Protein AF-A0AAW9A8W8-F1 (afdb_monomer)

Radius of gyration: 48.27 Å; Cα contacts (8 Å, |Δi|>4): 14; chains: 1; bounding box: 96×68×153 Å

Organism: NCBI:txid633404

Foldseek 3Di:
DPDPPPVVVVVVVVVVVVVVVVVVVVVPPPPPPVVVVVVVVVVVVVVVVVVVVVVVVVVVVVVVVVVVVVVVVVVVVVVLVVVVVVVLVVLVVVLVVVLVVLVVVLVVVLVVVVVPDPPCSVVSNVVSVVVSVVVNVVSVVCSVVVVPVPPPPPPPPPPPPPPPPPDPDPPDDDDPDDDDDDDPDDDDDDDDDPPDDDPDDPDDDPDDPPPDPDDPPPPDDDD

Nearest PDB structures (foldseek):
  5nnv-assembly4_D  TM=3.245E-01  e=7.594E+00  Bacillus subtilis subsp. subtilis str. 168

pLDDT: mean 75.24, std 16.35, range [48.78, 97.31]

Secondary structure (DSSP, 8-state):
---SSSSHHHHHHHHHHHHHHHHHHHTT----SSHHHHHHHHHHHHHHHHHHHHHHHHHHHHHHHHHHHHHHHHHHHHHHHHHHHHHHHHHHHHHHHHHHHHHHHHHHHHHHHHTT-TTSHHHHHHHHHHHHHHHHHHHHHHHHH--GGGS---------------------------------------------------PPP---TT-------TTS---

Solvent-accessible surface area (backbone atoms only — not comparable to full-atom values): 14228 Å² total; per-residue (Å²): 141,90,85,88,76,72,68,63,64,59,53,50,54,52,53,54,51,52,54,54,54,52,53,64,63,62,72,66,71,71,83,66,75,62,59,61,56,53,51,53,53,50,49,51,50,50,52,52,50,51,48,52,53,51,50,53,50,49,53,51,50,54,52,51,49,53,53,51,54,50,52,51,53,53,52,52,52,50,50,53,51,52,51,48,53,52,49,51,53,51,52,52,51,51,51,52,53,51,52,52,53,51,50,53,50,51,52,51,53,52,62,58,45,63,78,76,45,79,91,53,47,68,63,54,51,54,50,51,52,51,53,50,52,51,53,52,50,50,54,50,46,50,59,64,64,61,59,65,84,71,60,74,75,68,68,73,71,70,74,70,79,70,69,78,70,78,74,77,71,80,76,75,78,80,75,90,77,69,87,77,79,84,80,92,77,82,78,85,79,80,79,86,79,81,86,74,78,85,83,76,75,82,76,79,77,82,75,65,92,81,70,71,81,83,76,81,71,92,78,78,87,86,129

Sequence (223 aa):
MDQKRRSSLQKCKFLIGALLLIGIIGSGVSITFANQDIQSLLMNWFDTQRGHVLDEIKEAIDLEHEIQTGRLKEELHSEIQMANERLQAFTMEEKERRTSELRRYADELINGFVNDNLENENSVRDELDSIFQSAVNEMNRVVNEGNIGQTPIEEPESPEEEEPGEEPEPETEPDPEQDPDPDPDSDPNPDPNPETGSDSDPNPVPVDPNTTPEFDERKRDAK

Mean predicted aligned error: 19.02 Å

Structure (mmCIF, N/CA/C/O backbone):
data_AF-A0AAW9A8W8-F1
#
_entry.id   AF-A0AAW9A8W8-F1
#
loop_
_atom_site.group_PDB
_atom_site.id
_atom_site.type_symbol
_atom_site.label_atom_id
_atom_site.label_alt_id
_atom_site.label_comp_id
_atom_site.label_asym_id
_atom_site.label_entity_id
_atom_site.label_seq_id
_atom_site.pdbx_PDB_ins_code
_atom_site.Cartn_x
_atom_site.Cartn_y
_atom_site.Cartn_z
_atom_site.occupancy
_atom_site.B_iso_or_equiv
_atom_site.auth_seq_id
_atom_site.auth_comp_id
_atom_site.auth_asym_id
_atom_site.auth_atom_id
_atom_site.pdbx_PDB_model_num
ATOM 1 N N . MET A 1 1 ? 63.418 -19.712 -103.688 1.00 53.03 1 MET A N 1
ATOM 2 C CA . MET A 1 1 ? 62.322 -19.144 -102.877 1.00 53.03 1 MET A CA 1
ATOM 3 C C . MET A 1 1 ? 62.673 -19.340 -101.405 1.00 53.03 1 MET A C 1
ATOM 5 O O . MET A 1 1 ? 62.280 -20.360 -100.888 1.00 53.03 1 MET A O 1
ATOM 9 N N . ASP A 1 2 ? 63.425 -18.451 -100.736 1.00 58.38 2 ASP A N 1
ATOM 10 C CA . ASP A 1 2 ? 63.711 -18.618 -99.287 1.00 58.38 2 ASP A CA 1
ATOM 11 C C . ASP A 1 2 ? 64.21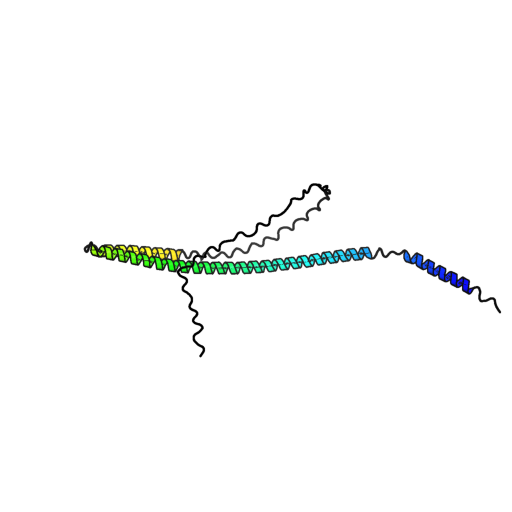5 -17.325 -98.612 1.00 58.38 2 ASP A C 1
ATOM 13 O O . ASP A 1 2 ? 65.292 -17.258 -98.030 1.00 58.38 2 ASP A O 1
ATOM 17 N N . GLN A 1 3 ? 63.437 -16.241 -98.692 1.00 56.66 3 GLN A N 1
ATOM 18 C CA . GLN A 1 3 ? 63.799 -14.977 -98.022 1.00 56.66 3 GLN A CA 1
ATOM 19 C C . GLN A 1 3 ? 62.640 -14.326 -97.251 1.00 56.66 3 GLN A C 1
ATOM 21 O O . GLN A 1 3 ? 62.719 -13.168 -96.856 1.00 56.66 3 GLN A O 1
ATOM 26 N N . LYS A 1 4 ? 61.553 -15.071 -96.993 1.00 53.16 4 LYS A N 1
ATOM 27 C CA . LYS A 1 4 ? 60.309 -14.534 -96.400 1.00 53.16 4 LYS A CA 1
ATOM 28 C C . LYS A 1 4 ? 59.971 -15.089 -95.006 1.00 53.16 4 LYS A C 1
ATOM 30 O O . LYS A 1 4 ? 58.822 -15.023 -94.590 1.00 53.16 4 LYS A O 1
ATOM 35 N N . ARG A 1 5 ? 60.948 -15.644 -94.270 1.00 55.94 5 ARG A N 1
ATOM 36 C CA . ARG A 1 5 ? 60.727 -16.227 -92.922 1.00 55.94 5 ARG A CA 1
ATOM 37 C C . ARG A 1 5 ? 61.512 -15.583 -91.770 1.00 55.94 5 ARG A C 1
ATOM 39 O O . ARG A 1 5 ? 61.358 -16.017 -90.636 1.00 55.94 5 ARG A O 1
ATOM 46 N N . ARG A 1 6 ? 62.327 -14.544 -92.010 1.00 54.47 6 ARG A N 1
ATOM 47 C CA . ARG A 1 6 ? 63.118 -13.895 -90.937 1.00 54.47 6 ARG A CA 1
ATOM 48 C C . ARG A 1 6 ? 62.492 -12.627 -90.337 1.00 54.47 6 ARG A C 1
ATOM 50 O O . ARG A 1 6 ? 62.848 -12.268 -89.222 1.00 54.47 6 ARG A O 1
ATOM 57 N N . SER A 1 7 ? 61.530 -11.981 -91.002 1.00 56.16 7 SER A N 1
ATOM 58 C CA . SER A 1 7 ? 60.949 -10.712 -90.522 1.00 56.16 7 SER A CA 1
ATOM 59 C C . SER A 1 7 ? 59.718 -10.860 -89.617 1.00 56.16 7 SER A C 1
ATOM 61 O O . SER A 1 7 ? 59.356 -9.903 -88.936 1.00 56.16 7 SER A O 1
ATOM 63 N N . SER A 1 8 ? 59.080 -12.036 -89.544 1.00 57.75 8 SER A N 1
ATOM 64 C CA . SER A 1 8 ? 57.952 -12.272 -88.621 1.00 57.75 8 SER A CA 1
ATOM 65 C C . SER A 1 8 ? 58.406 -12.465 -87.169 1.00 57.75 8 SER A C 1
ATOM 67 O O . SER A 1 8 ? 57.697 -12.067 -86.247 1.00 57.75 8 SER A O 1
ATOM 69 N N . LEU A 1 9 ? 59.618 -12.992 -86.959 1.00 58.78 9 LEU A N 1
ATOM 70 C CA . LEU A 1 9 ? 60.203 -13.184 -85.627 1.00 58.78 9 LEU A CA 1
ATOM 71 C C . LEU A 1 9 ? 60.559 -11.856 -84.941 1.00 58.78 9 LEU A C 1
ATOM 73 O O . LEU A 1 9 ? 60.451 -11.753 -83.724 1.00 58.78 9 LEU A O 1
ATOM 77 N N . GLN A 1 10 ? 60.940 -10.822 -85.701 1.00 65.62 10 GLN A N 1
ATOM 78 C CA . GLN A 1 10 ? 61.207 -9.490 -85.140 1.00 65.62 10 GLN A CA 1
ATOM 79 C C . GLN A 1 10 ? 59.913 -8.748 -84.770 1.00 65.62 10 GLN A C 1
ATOM 81 O O . GLN A 1 10 ? 59.868 -8.079 -83.742 1.00 65.62 10 GLN A O 1
ATOM 86 N N . LYS A 1 11 ? 58.834 -8.931 -85.544 1.00 67.81 11 LYS A N 1
ATOM 87 C CA . LYS A 1 11 ? 57.517 -8.338 -85.249 1.00 67.81 11 LYS A CA 1
ATOM 88 C C . LYS A 1 11 ? 56.860 -8.950 -84.006 1.00 67.81 11 LYS A C 1
ATOM 90 O O . LYS A 1 11 ? 56.259 -8.226 -83.222 1.00 67.81 11 LYS A O 1
ATOM 95 N N . CYS A 1 12 ? 57.035 -10.256 -83.785 1.00 74.38 12 CYS A N 1
ATOM 96 C CA . CYS A 1 12 ? 56.535 -10.932 -82.582 1.00 74.38 12 CYS A CA 1
ATOM 97 C C . CYS A 1 12 ? 57.227 -10.424 -81.301 1.00 74.38 12 CYS A C 1
ATOM 99 O O . CYS A 1 12 ? 56.565 -10.157 -80.301 1.00 74.38 12 CYS A O 1
ATOM 101 N N . LYS A 1 13 ? 58.546 -10.179 -81.354 1.00 76.00 13 LYS A N 1
ATOM 102 C CA . LYS A 1 13 ? 59.298 -9.587 -80.231 1.00 76.00 13 LYS A CA 1
ATOM 103 C C . LYS A 1 13 ? 58.814 -8.176 -79.874 1.00 76.00 13 LYS A C 1
ATOM 105 O O . LYS A 1 13 ? 58.777 -7.836 -78.697 1.00 76.00 13 LYS A O 1
ATOM 110 N N . PHE A 1 14 ? 58.400 -7.385 -80.866 1.00 80.12 14 PHE A N 1
ATOM 111 C CA . PHE A 1 14 ? 57.858 -6.042 -80.638 1.00 80.12 14 PHE A CA 1
ATOM 112 C C . PHE A 1 14 ? 56.466 -6.076 -79.982 1.00 80.12 14 PHE A C 1
ATOM 114 O O . PHE A 1 14 ? 56.197 -5.283 -79.086 1.00 80.12 14 PHE A O 1
ATOM 121 N N . LEU A 1 15 ? 55.609 -7.032 -80.366 1.00 80.50 15 LEU A N 1
ATOM 122 C CA . LEU A 1 15 ? 54.286 -7.222 -79.753 1.00 80.50 15 LEU A CA 1
ATOM 123 C C . LEU A 1 15 ? 54.377 -7.675 -78.292 1.00 80.50 15 LEU A C 1
ATOM 125 O O . LEU A 1 15 ? 53.659 -7.147 -77.450 1.00 80.50 15 LEU A O 1
ATOM 129 N N . ILE A 1 16 ? 55.287 -8.600 -77.978 1.00 80.81 16 ILE A N 1
ATOM 130 C CA . ILE A 1 16 ? 55.500 -9.062 -76.598 1.00 80.81 16 ILE A CA 1
ATOM 131 C C . ILE A 1 16 ? 56.058 -7.926 -75.728 1.00 80.81 16 ILE A C 1
ATOM 133 O O . ILE A 1 16 ? 55.608 -7.747 -74.601 1.00 80.81 16 ILE A O 1
ATOM 137 N N . GLY A 1 17 ? 56.979 -7.117 -76.266 1.00 79.38 17 GLY A N 1
ATOM 138 C CA . GLY A 1 17 ? 57.499 -5.934 -75.576 1.00 79.38 17 GLY A CA 1
ATOM 139 C C . GLY A 1 17 ? 56.421 -4.884 -75.296 1.00 79.38 17 GLY A C 1
ATOM 140 O O . GLY A 1 17 ? 56.343 -4.385 -74.179 1.00 79.38 17 GLY A O 1
ATOM 141 N N . ALA A 1 18 ? 55.550 -4.595 -76.269 1.00 81.12 18 ALA A N 1
ATOM 142 C CA . ALA A 1 18 ? 54.437 -3.660 -76.094 1.00 81.12 18 ALA A CA 1
ATOM 143 C C . ALA A 1 18 ? 53.405 -4.157 -75.064 1.00 81.12 18 ALA A C 1
ATOM 145 O O . ALA A 1 18 ? 52.900 -3.364 -74.274 1.00 81.12 18 ALA A O 1
ATOM 146 N N . LEU A 1 19 ? 53.135 -5.466 -75.026 1.00 77.12 19 LEU A N 1
ATOM 147 C CA . LEU A 1 19 ? 52.211 -6.068 -74.061 1.00 77.12 19 LEU A CA 1
ATOM 148 C C . LEU A 1 19 ? 52.754 -5.998 -72.621 1.00 77.12 19 LEU A C 1
ATOM 150 O O . LEU A 1 19 ? 52.008 -5.706 -71.691 1.00 77.12 19 LEU A O 1
ATOM 154 N N . LEU A 1 20 ? 54.066 -6.191 -72.448 1.00 79.62 20 LEU A N 1
ATOM 155 C CA . LEU A 1 20 ? 54.750 -6.019 -71.160 1.00 79.62 20 LEU A CA 1
ATOM 156 C C . LEU A 1 20 ? 54.754 -4.552 -70.699 1.00 79.62 20 LEU A C 1
ATOM 158 O O . LEU A 1 20 ? 54.595 -4.278 -69.514 1.00 79.62 20 LEU A O 1
ATOM 162 N N . LEU A 1 21 ? 54.874 -3.608 -71.635 1.00 74.62 21 LEU A N 1
ATOM 163 C CA . LEU A 1 21 ? 54.871 -2.171 -71.344 1.00 74.62 21 LEU A CA 1
ATOM 164 C C . LEU A 1 21 ? 53.482 -1.666 -70.908 1.00 74.62 21 LEU A C 1
ATOM 166 O O . LEU A 1 21 ? 53.389 -0.843 -70.001 1.00 74.62 21 LEU A O 1
ATOM 170 N N . ILE A 1 22 ? 52.404 -2.212 -71.484 1.00 70.38 22 ILE A N 1
ATOM 171 C CA . ILE A 1 22 ? 51.021 -1.928 -71.057 1.00 70.38 22 ILE A CA 1
ATOM 172 C C . ILE A 1 22 ? 50.749 -2.495 -69.653 1.00 70.38 22 ILE A C 1
ATOM 174 O O . ILE A 1 22 ? 50.082 -1.841 -68.854 1.00 70.38 22 ILE A O 1
ATOM 178 N N . GLY A 1 23 ? 51.315 -3.659 -69.314 1.00 67.06 23 GLY A N 1
ATOM 179 C CA . GLY A 1 23 ? 51.188 -4.247 -67.975 1.00 67.06 23 GLY A CA 1
ATOM 180 C C . GLY A 1 23 ? 51.819 -3.398 -66.865 1.00 67.06 23 GLY A C 1
ATOM 181 O O . GLY A 1 23 ? 51.234 -3.271 -65.795 1.00 67.06 23 GLY A O 1
ATOM 182 N N . ILE A 1 24 ? 52.966 -2.763 -67.132 1.00 68.44 24 ILE A N 1
ATOM 183 C CA . ILE A 1 24 ? 53.689 -1.943 -66.139 1.00 68.44 24 ILE A CA 1
ATOM 184 C C . ILE A 1 24 ? 53.009 -0.579 -65.917 1.00 68.44 24 ILE A C 1
ATOM 186 O O . ILE A 1 24 ? 53.035 -0.048 -64.809 1.00 68.44 24 ILE A O 1
ATOM 190 N N . ILE A 1 25 ? 52.356 -0.016 -66.941 1.00 63.66 25 ILE A N 1
ATOM 191 C CA . ILE A 1 25 ? 51.589 1.236 -66.804 1.00 63.66 25 ILE A CA 1
ATOM 192 C C . ILE A 1 25 ? 50.208 0.965 -66.173 1.00 63.66 25 ILE A C 1
ATOM 194 O O . ILE A 1 25 ? 49.698 1.796 -65.425 1.00 63.66 25 ILE A O 1
ATOM 198 N N . GLY A 1 26 ? 49.628 -0.219 -66.399 1.00 56.78 26 GLY A N 1
ATOM 199 C CA . GLY A 1 26 ? 48.354 -0.634 -65.802 1.00 56.78 26 GLY A CA 1
ATOM 200 C C . GLY A 1 26 ? 48.412 -0.966 -64.305 1.00 56.78 26 GLY A C 1
ATOM 201 O O . GLY A 1 26 ? 47.384 -0.906 -63.640 1.00 56.78 26 GLY A O 1
ATOM 202 N N . SER A 1 27 ? 49.590 -1.267 -63.745 1.00 55.00 27 SER A N 1
ATOM 203 C CA . SER A 1 27 ? 49.760 -1.559 -62.310 1.00 55.00 27 SER A CA 1
ATOM 204 C C . SER A 1 27 ? 49.854 -0.318 -61.409 1.00 55.00 27 SER A C 1
ATOM 206 O O . SER A 1 27 ? 49.977 -0.460 -60.197 1.00 55.00 27 SER A O 1
ATOM 208 N N . GLY A 1 28 ? 49.831 0.891 -61.982 1.00 57.38 28 GLY A N 1
ATOM 209 C CA . GLY A 1 28 ? 50.001 2.148 -61.242 1.00 57.38 28 GLY A CA 1
ATOM 210 C C . GLY A 1 28 ? 48.708 2.874 -60.866 1.00 57.38 28 GLY A C 1
ATOM 211 O O . GLY A 1 28 ? 48.768 3.845 -60.117 1.00 57.38 28 GLY A O 1
ATOM 212 N N . VAL A 1 29 ? 47.542 2.437 -61.355 1.00 55.22 29 VAL A N 1
ATOM 213 C CA . VAL A 1 29 ? 46.262 3.020 -60.927 1.00 55.22 29 VAL A CA 1
ATOM 214 C C . VAL A 1 29 ? 45.783 2.252 -59.702 1.00 55.22 29 VAL A C 1
ATOM 216 O O . VAL A 1 29 ? 44.924 1.377 -59.783 1.00 55.22 29 VAL A O 1
ATOM 219 N N . SER A 1 30 ? 46.394 2.549 -58.557 1.00 54.38 30 SER A N 1
ATOM 220 C CA . SER A 1 30 ? 45.846 2.156 -57.265 1.00 54.38 30 SER A CA 1
ATOM 221 C C . SER A 1 30 ? 44.393 2.627 -57.203 1.00 54.38 30 SER A C 1
ATOM 223 O O . SER A 1 30 ? 44.108 3.815 -57.349 1.00 54.38 30 SER A O 1
ATOM 225 N N . ILE A 1 31 ? 43.464 1.694 -57.004 1.00 54.84 31 ILE A N 1
ATOM 226 C CA . ILE A 1 31 ? 42.073 1.981 -56.649 1.00 54.84 31 ILE A CA 1
ATOM 227 C C . ILE A 1 31 ? 42.103 2.550 -55.221 1.00 54.84 31 ILE A C 1
ATOM 229 O O . ILE A 1 31 ? 41.831 1.858 -54.250 1.00 54.84 31 ILE A O 1
ATOM 233 N N . THR A 1 32 ? 42.538 3.799 -55.069 1.00 58.09 32 THR A N 1
ATOM 234 C CA . THR A 1 32 ? 42.579 4.512 -53.781 1.00 58.09 32 THR A CA 1
ATOM 235 C C . THR A 1 32 ? 41.440 5.512 -53.640 1.00 58.09 32 THR A C 1
ATOM 237 O O . THR A 1 32 ? 41.244 6.045 -52.557 1.00 58.09 32 THR A O 1
ATOM 240 N N . PHE A 1 33 ? 40.633 5.710 -54.686 1.00 52.91 33 PHE A N 1
ATOM 241 C CA . PHE A 1 33 ? 39.498 6.639 -54.666 1.00 52.91 33 PHE A CA 1
ATOM 242 C C . PHE A 1 33 ? 38.125 5.985 -54.444 1.00 52.91 33 PHE A C 1
ATOM 244 O O . PHE A 1 33 ? 37.172 6.698 -54.168 1.00 52.91 33 PHE A O 1
ATOM 251 N N . ALA A 1 34 ? 38.005 4.651 -54.488 1.00 58.72 34 ALA A N 1
ATOM 252 C CA . ALA A 1 34 ? 36.761 3.969 -54.097 1.00 58.72 34 ALA A CA 1
ATOM 253 C C . ALA A 1 34 ? 36.709 3.642 -52.591 1.00 58.72 34 ALA A C 1
ATOM 255 O O . ALA A 1 34 ? 35.631 3.500 -52.027 1.00 58.72 34 ALA A O 1
ATOM 256 N N . ASN A 1 35 ? 37.868 3.540 -51.928 1.00 58.03 35 ASN A N 1
ATOM 257 C CA . ASN A 1 35 ? 37.933 3.118 -50.526 1.00 58.03 35 ASN A CA 1
ATOM 258 C C . ASN A 1 35 ? 37.542 4.236 -49.539 1.00 58.03 35 ASN A C 1
ATOM 260 O O . ASN A 1 35 ? 37.045 3.940 -48.460 1.00 58.03 35 ASN A O 1
ATOM 264 N N . GLN A 1 36 ? 37.724 5.512 -49.910 1.00 63.16 36 GLN A N 1
ATOM 265 C CA . GLN A 1 36 ? 37.320 6.648 -49.066 1.00 63.16 36 GLN A CA 1
ATOM 266 C C . GLN A 1 36 ? 35.797 6.853 -49.029 1.00 63.16 36 GLN A C 1
ATOM 268 O O . GLN A 1 36 ? 35.253 7.139 -47.967 1.00 63.16 36 GLN A O 1
ATOM 273 N N . ASP A 1 37 ? 35.106 6.665 -50.155 1.00 78.56 37 ASP A N 1
ATOM 274 C CA . ASP A 1 37 ? 33.658 6.905 -50.243 1.00 78.56 37 ASP A CA 1
ATOM 275 C C . ASP A 1 37 ? 32.849 5.772 -49.580 1.00 78.56 37 ASP A C 1
ATOM 277 O O . ASP A 1 37 ? 31.918 6.013 -48.816 1.00 78.56 37 ASP A O 1
ATOM 281 N N . ILE A 1 38 ? 33.278 4.514 -49.762 1.00 82.19 38 ILE A N 1
ATOM 282 C CA . ILE A 1 38 ? 32.629 3.348 -49.137 1.00 82.19 38 ILE A CA 1
ATOM 283 C C . ILE A 1 38 ? 32.731 3.404 -47.609 1.00 82.19 38 ILE A C 1
ATOM 285 O O . ILE A 1 38 ? 31.765 3.082 -46.921 1.00 82.19 38 ILE A O 1
ATOM 289 N N . GLN A 1 39 ? 33.878 3.821 -47.066 1.00 85.25 39 GLN A N 1
ATOM 290 C CA . GLN A 1 39 ? 34.064 3.905 -45.618 1.00 85.25 39 GLN A CA 1
ATOM 291 C C . GLN A 1 39 ? 33.157 4.971 -44.987 1.00 85.25 39 GLN A C 1
ATOM 293 O O . GLN A 1 39 ? 32.569 4.715 -43.939 1.00 85.25 39 GLN A O 1
ATOM 298 N N . SER A 1 40 ? 33.002 6.135 -45.627 1.00 87.00 40 SER A N 1
ATOM 299 C CA . SER A 1 40 ? 32.109 7.193 -45.136 1.00 87.00 40 SER A CA 1
ATOM 300 C C . SER A 1 40 ? 30.637 6.781 -45.213 1.00 87.00 40 SER A C 1
ATOM 302 O O . SER A 1 40 ? 29.905 6.975 -44.244 1.00 87.00 40 SER A O 1
ATOM 304 N N . LEU A 1 41 ? 30.215 6.146 -46.311 1.00 88.88 41 LEU A N 1
ATOM 305 C CA . LEU A 1 41 ? 28.856 5.616 -46.449 1.00 88.88 41 LEU A CA 1
ATOM 306 C C . LEU A 1 41 ? 28.554 4.526 -45.416 1.00 88.88 41 LEU A C 1
ATOM 308 O O . LEU A 1 41 ? 27.467 4.519 -44.842 1.00 88.88 41 LEU A O 1
ATOM 312 N N . LEU A 1 42 ? 29.507 3.623 -45.162 1.00 91.19 42 LEU A N 1
ATOM 313 C CA . LEU A 1 42 ? 29.342 2.550 -44.184 1.00 91.19 42 LEU A CA 1
ATOM 314 C C . LEU A 1 42 ? 29.278 3.092 -42.754 1.00 91.19 42 LEU A C 1
ATOM 316 O O . LEU A 1 42 ? 28.443 2.625 -41.988 1.00 91.19 42 LEU A O 1
ATOM 320 N N .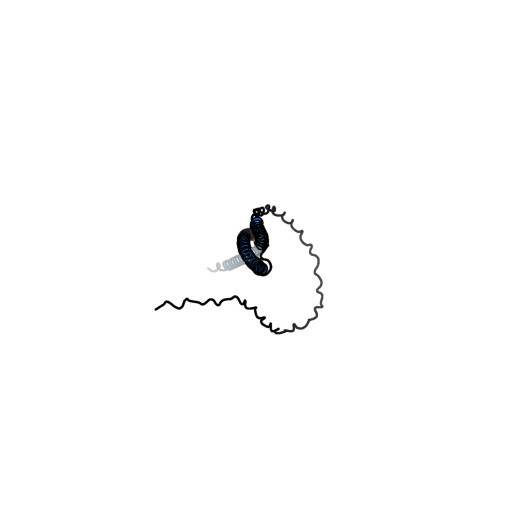 MET A 1 43 ? 30.099 4.091 -42.412 1.00 92.62 43 MET A N 1
ATOM 321 C CA . MET A 1 43 ? 30.009 4.745 -41.104 1.00 92.62 43 MET A CA 1
ATOM 322 C C . MET A 1 43 ? 28.692 5.492 -40.935 1.00 92.62 43 MET A C 1
ATOM 324 O O . MET A 1 43 ? 28.019 5.280 -39.937 1.00 92.62 43 MET A O 1
ATOM 328 N N . ASN A 1 44 ? 28.250 6.254 -41.938 1.00 93.00 44 ASN A N 1
ATOM 329 C CA . ASN A 1 44 ? 26.960 6.939 -41.868 1.00 93.00 44 ASN A CA 1
ATOM 330 C C . ASN A 1 44 ? 25.782 5.955 -41.739 1.00 93.00 44 ASN A C 1
ATOM 332 O O . ASN A 1 44 ? 24.869 6.167 -40.946 1.00 93.00 44 ASN A O 1
ATOM 336 N N . TRP A 1 45 ? 25.803 4.850 -42.491 1.00 92.31 45 TRP A N 1
ATOM 337 C CA . TRP A 1 45 ? 24.791 3.800 -42.371 1.00 92.31 45 TRP A CA 1
ATOM 338 C C . TRP A 1 45 ? 24.835 3.115 -40.999 1.00 92.31 45 TRP A C 1
ATOM 340 O O . TRP A 1 45 ? 23.782 2.892 -40.407 1.00 92.31 45 TRP A O 1
ATOM 350 N N . PHE A 1 46 ? 26.027 2.817 -40.471 1.00 96.19 46 PHE A N 1
ATOM 351 C CA . PHE A 1 46 ? 26.191 2.224 -39.143 1.00 96.19 46 PHE A CA 1
ATOM 352 C C . PHE A 1 46 ? 25.715 3.165 -38.035 1.00 96.19 46 PHE A C 1
ATOM 354 O O . PHE A 1 46 ? 25.002 2.725 -37.140 1.00 96.19 46 PHE A O 1
ATOM 361 N N . ASP A 1 47 ? 26.046 4.452 -38.117 1.00 95.38 47 ASP A N 1
ATOM 362 C CA . ASP A 1 47 ? 25.584 5.463 -37.169 1.00 95.38 47 ASP A CA 1
ATOM 363 C C . ASP A 1 47 ? 24.066 5.637 -37.229 1.00 95.38 47 ASP A C 1
ATOM 365 O O . ASP A 1 47 ? 23.415 5.651 -36.186 1.00 95.38 47 ASP A O 1
ATOM 369 N N . THR A 1 48 ? 23.487 5.658 -38.433 1.00 94.88 48 THR A N 1
ATOM 370 C CA . THR A 1 48 ? 22.027 5.691 -38.623 1.00 94.88 48 THR A CA 1
ATOM 371 C C . THR A 1 48 ? 21.367 4.448 -38.022 1.00 94.88 48 THR A C 1
ATOM 373 O O . THR A 1 48 ? 20.385 4.554 -37.294 1.00 94.88 48 THR A O 1
ATOM 376 N N . GLN A 1 49 ? 21.921 3.258 -38.273 1.00 94.81 49 GLN A N 1
ATOM 377 C CA . GLN A 1 49 ? 21.379 2.007 -37.742 1.00 94.81 49 GLN A CA 1
ATOM 378 C C . GLN A 1 49 ? 21.519 1.921 -36.220 1.00 94.81 49 GLN A C 1
ATOM 380 O O . GLN A 1 49 ? 20.612 1.439 -35.546 1.00 94.81 49 GLN A O 1
ATOM 385 N N . ARG A 1 50 ? 22.640 2.399 -35.673 1.00 94.69 50 ARG A N 1
ATOM 386 C CA . ARG A 1 50 ? 22.862 2.507 -34.231 1.00 94.69 50 ARG A CA 1
ATOM 387 C C . ARG A 1 50 ? 21.842 3.447 -33.596 1.00 94.69 50 ARG A C 1
ATOM 389 O O . ARG A 1 50 ? 21.305 3.092 -32.556 1.00 94.69 50 ARG A O 1
ATOM 396 N N . GLY A 1 51 ? 21.555 4.583 -34.235 1.00 96.00 51 GLY A N 1
ATOM 397 C CA . GLY A 1 51 ? 20.485 5.495 -33.826 1.00 96.00 51 GLY A CA 1
ATOM 398 C C . GLY A 1 51 ? 19.130 4.791 -33.781 1.00 96.00 51 GLY A C 1
ATOM 399 O O . GLY A 1 51 ? 18.514 4.738 -32.727 1.00 96.00 51 GLY A O 1
ATOM 400 N N . HIS A 1 52 ? 18.730 4.129 -34.872 1.00 95.44 52 HIS A N 1
ATOM 401 C CA . HIS A 1 52 ? 17.456 3.403 -34.927 1.00 95.44 52 HIS A CA 1
ATOM 402 C C . HIS A 1 52 ? 17.319 2.308 -33.864 1.00 95.44 52 HIS A C 1
ATOM 404 O O . HIS A 1 52 ? 16.272 2.205 -33.236 1.00 95.44 52 HIS A O 1
ATOM 410 N N . VAL A 1 53 ? 18.361 1.499 -33.646 1.00 96.88 53 VAL A N 1
ATOM 411 C CA . VAL A 1 53 ? 18.337 0.455 -32.608 1.00 96.88 53 VAL A CA 1
ATOM 412 C C . VAL A 1 53 ? 18.281 1.076 -31.213 1.00 96.88 53 VAL A C 1
ATOM 414 O O . VAL A 1 53 ? 17.607 0.544 -30.338 1.00 96.88 53 VAL A O 1
ATOM 417 N N . LEU A 1 54 ? 18.976 2.195 -30.991 1.00 95.81 54 LEU A N 1
ATOM 418 C CA . LEU A 1 54 ? 18.926 2.900 -29.715 1.00 95.81 54 LEU A CA 1
ATOM 419 C C . LEU A 1 54 ? 17.524 3.457 -29.442 1.00 95.81 54 LEU A C 1
ATOM 421 O O . LEU A 1 54 ? 17.040 3.322 -28.322 1.00 95.81 54 LEU A O 1
ATOM 425 N N . ASP A 1 55 ? 16.875 4.035 -30.450 1.00 96.50 55 ASP A N 1
ATOM 426 C CA . ASP A 1 55 ? 15.518 4.569 -30.333 1.00 96.50 55 ASP A CA 1
ATOM 427 C C . ASP A 1 55 ? 14.492 3.450 -30.100 1.00 96.50 55 ASP A C 1
ATOM 429 O O . ASP A 1 55 ? 13.664 3.565 -29.202 1.00 96.50 55 ASP A O 1
ATOM 433 N N . GLU A 1 56 ? 14.602 2.326 -30.816 1.00 96.25 56 GLU A N 1
ATOM 434 C CA . GLU A 1 56 ? 13.749 1.144 -30.609 1.00 96.25 56 GLU A CA 1
ATOM 435 C C . GLU A 1 56 ? 13.916 0.558 -29.195 1.00 96.25 56 GLU A C 1
ATOM 437 O O . GLU A 1 56 ? 12.939 0.178 -28.552 1.00 96.25 56 GLU A O 1
ATOM 442 N N . ILE A 1 57 ? 15.150 0.510 -28.678 1.00 95.12 57 ILE A N 1
ATOM 443 C CA . ILE A 1 57 ? 15.416 0.058 -27.306 1.00 95.12 57 ILE A CA 1
ATOM 444 C C . ILE A 1 57 ? 14.806 1.022 -26.285 1.00 95.12 57 ILE A C 1
ATOM 446 O O . ILE A 1 57 ? 14.218 0.554 -25.314 1.00 95.12 57 ILE A O 1
ATOM 450 N N . LYS A 1 58 ? 14.937 2.339 -26.484 1.00 96.88 58 LYS A N 1
ATOM 451 C CA . LYS A 1 58 ? 14.333 3.343 -25.595 1.00 96.88 58 LYS A CA 1
ATOM 452 C C . LYS A 1 58 ? 12.813 3.202 -25.564 1.00 96.88 58 LYS A C 1
ATOM 454 O O . LYS A 1 58 ? 12.256 3.049 -24.485 1.00 96.88 58 LYS A O 1
ATOM 459 N N . GLU A 1 59 ? 12.171 3.124 -26.729 1.00 97.31 59 GLU A N 1
ATOM 460 C CA . GLU A 1 59 ? 10.720 2.926 -26.835 1.00 97.31 59 GLU A CA 1
ATOM 461 C C . GLU A 1 59 ? 10.268 1.633 -26.134 1.00 97.31 59 GLU A C 1
ATOM 463 O O . GLU A 1 59 ? 9.280 1.626 -25.400 1.00 97.31 59 GLU A O 1
ATOM 468 N N . ALA A 1 60 ? 11.014 0.535 -26.298 1.00 96.44 60 ALA A N 1
ATOM 469 C CA . ALA A 1 60 ? 10.715 -0.724 -25.620 1.00 96.44 60 ALA A CA 1
ATOM 470 C C . ALA A 1 60 ? 10.891 -0.642 -24.092 1.00 96.44 60 ALA A C 1
ATOM 472 O O . ALA A 1 60 ? 10.114 -1.258 -23.359 1.00 96.44 60 ALA A O 1
ATOM 473 N N . ILE A 1 61 ? 11.899 0.094 -23.610 1.00 96.19 61 ILE A N 1
ATOM 474 C CA . ILE A 1 61 ? 12.124 0.332 -22.178 1.00 96.19 61 ILE A CA 1
ATOM 475 C C . ILE A 1 61 ? 10.976 1.154 -21.593 1.00 96.19 61 ILE A C 1
ATOM 477 O O . ILE A 1 61 ? 10.440 0.764 -20.558 1.00 96.19 61 ILE A O 1
ATOM 481 N N . ASP A 1 62 ? 10.577 2.236 -22.259 1.00 94.75 62 ASP A N 1
ATOM 482 C CA . ASP A 1 62 ? 9.500 3.113 -21.795 1.00 94.75 62 ASP A CA 1
ATOM 483 C C . ASP A 1 62 ? 8.163 2.360 -21.729 1.00 94.75 62 ASP A C 1
ATOM 485 O O . ASP A 1 62 ? 7.447 2.435 -20.729 1.00 94.75 62 ASP A O 1
ATOM 489 N N . LEU A 1 63 ? 7.868 1.543 -22.746 1.00 96.88 63 LEU A N 1
ATOM 490 C CA . LEU A 1 63 ? 6.668 0.707 -22.784 1.00 96.88 63 LEU A CA 1
ATOM 491 C C . LEU A 1 63 ? 6.662 -0.352 -21.672 1.00 96.88 63 LEU A C 1
ATOM 493 O O . LEU A 1 63 ? 5.645 -0.553 -21.007 1.00 96.88 63 LEU A O 1
ATOM 497 N N . GLU A 1 64 ? 7.779 -1.049 -21.452 1.00 95.88 64 GLU A N 1
ATOM 498 C CA . GLU A 1 64 ? 7.869 -2.035 -20.369 1.00 95.88 64 GLU A CA 1
ATOM 499 C C . GLU A 1 64 ? 7.774 -1.356 -18.995 1.00 95.88 64 GLU A C 1
ATOM 501 O O . GLU A 1 64 ? 7.124 -1.889 -18.094 1.00 95.88 64 GLU A O 1
ATOM 506 N N . HIS A 1 65 ? 8.365 -0.169 -18.842 1.00 95.38 65 HIS A N 1
ATOM 507 C CA . HIS A 1 65 ? 8.258 0.628 -17.626 1.00 95.38 65 HIS A CA 1
ATOM 508 C C . HIS A 1 65 ? 6.798 0.992 -17.331 1.00 95.38 65 HIS A C 1
ATOM 510 O O . HIS A 1 65 ? 6.315 0.704 -16.236 1.00 95.38 65 HIS A O 1
ATOM 516 N N . GLU A 1 66 ? 6.058 1.519 -18.311 1.00 93.88 66 GLU A N 1
ATOM 517 C CA . GLU A 1 66 ? 4.630 1.831 -18.164 1.00 93.88 66 GLU A CA 1
ATOM 518 C C . GLU A 1 66 ? 3.814 0.593 -17.753 1.00 93.88 66 GLU A C 1
ATOM 520 O O . GLU A 1 66 ? 3.007 0.650 -16.818 1.00 93.88 66 GLU A O 1
ATOM 525 N N . ILE A 1 67 ? 4.073 -0.561 -18.381 1.00 96.25 67 ILE A N 1
ATOM 526 C CA . ILE A 1 67 ? 3.422 -1.831 -18.033 1.00 96.25 67 ILE A CA 1
ATOM 527 C C . ILE A 1 67 ? 3.722 -2.234 -16.585 1.00 96.25 67 ILE A C 1
ATOM 529 O O . ILE A 1 67 ? 2.815 -2.657 -15.860 1.00 96.25 67 ILE A O 1
ATOM 533 N N . GLN A 1 68 ? 4.979 -2.142 -16.148 1.00 95.06 68 GLN A N 1
ATOM 534 C CA . GLN A 1 68 ? 5.373 -2.527 -14.793 1.00 95.06 68 GLN A CA 1
ATOM 535 C C . GLN A 1 68 ? 4.787 -1.588 -13.741 1.00 95.06 68 GLN A C 1
ATOM 537 O O . GLN A 1 68 ? 4.249 -2.064 -12.739 1.00 95.06 68 GLN A O 1
ATOM 542 N N . THR A 1 69 ? 4.820 -0.277 -13.981 1.00 94.12 69 THR A N 1
ATOM 543 C CA . THR A 1 69 ? 4.194 0.713 -13.100 1.00 94.12 69 THR A CA 1
ATOM 544 C C . THR A 1 69 ? 2.687 0.486 -13.004 1.00 94.12 69 THR A C 1
ATOM 546 O O . THR A 1 69 ? 2.133 0.521 -11.903 1.00 94.12 69 THR A O 1
ATOM 549 N N . GLY A 1 70 ? 2.027 0.178 -14.124 1.00 93.25 70 GLY A N 1
ATOM 550 C CA . GLY A 1 70 ? 0.609 -0.181 -14.151 1.00 93.25 70 GLY A CA 1
ATOM 551 C C . GLY A 1 70 ? 0.299 -1.401 -13.280 1.00 93.25 70 GLY A C 1
ATOM 552 O O . GLY A 1 70 ? -0.550 -1.326 -12.391 1.00 93.25 70 GLY A O 1
ATOM 553 N N . ARG A 1 71 ? 1.043 -2.501 -13.462 1.00 94.25 71 ARG A N 1
ATOM 554 C CA . ARG A 1 71 ? 0.889 -3.724 -12.651 1.00 94.25 71 ARG A CA 1
ATOM 555 C C . ARG A 1 71 ? 1.110 -3.469 -11.163 1.00 94.25 71 ARG A C 1
ATOM 557 O O . ARG A 1 71 ? 0.325 -3.935 -10.343 1.00 94.25 71 ARG A O 1
ATOM 564 N N . LEU A 1 72 ? 2.147 -2.708 -10.816 1.00 95.69 72 LEU A N 1
ATOM 565 C CA . LEU A 1 72 ? 2.446 -2.366 -9.427 1.00 95.69 72 LEU A CA 1
ATOM 566 C C . LEU A 1 72 ? 1.316 -1.542 -8.796 1.00 95.69 72 LEU A C 1
ATOM 568 O O . LEU A 1 72 ? 0.945 -1.789 -7.650 1.00 95.69 72 LEU A O 1
ATOM 572 N N . LYS A 1 73 ? 0.739 -0.586 -9.536 1.00 92.88 73 LYS A N 1
ATOM 573 C CA . LYS A 1 73 ? -0.402 0.217 -9.071 1.00 92.88 73 LYS A CA 1
ATOM 574 C C . LYS A 1 73 ? -1.627 -0.657 -8.795 1.00 92.88 73 LYS A C 1
ATOM 576 O O . LYS A 1 73 ? -2.284 -0.471 -7.771 1.00 92.88 73 LYS A O 1
ATOM 581 N N . GLU A 1 74 ? -1.921 -1.611 -9.675 1.00 94.88 74 GLU A N 1
ATOM 582 C CA . GLU A 1 74 ? -3.023 -2.564 -9.495 1.00 94.88 74 GLU A CA 1
ATOM 583 C C . GLU A 1 74 ? -2.808 -3.470 -8.275 1.00 94.88 74 GLU A C 1
ATOM 585 O O . GLU A 1 74 ? -3.711 -3.617 -7.449 1.00 94.88 74 GLU A O 1
ATOM 590 N N . GLU A 1 75 ? -1.607 -4.033 -8.123 1.00 94.19 75 GLU A N 1
ATOM 591 C CA . GLU A 1 75 ? -1.258 -4.895 -6.990 1.00 94.19 75 GLU A CA 1
ATOM 592 C C . GLU A 1 75 ? -1.319 -4.132 -5.662 1.00 94.19 75 GLU A C 1
ATOM 594 O O . GLU A 1 75 ? -1.934 -4.602 -4.703 1.00 94.19 75 GLU A O 1
ATOM 599 N N . LEU A 1 76 ? -0.776 -2.912 -5.624 1.00 92.94 76 LEU A N 1
ATOM 600 C CA . LEU A 1 76 ? -0.840 -2.043 -4.451 1.00 92.94 76 LEU A CA 1
ATOM 601 C C . LEU A 1 76 ? -2.290 -1.720 -4.075 1.00 92.94 76 LEU A C 1
ATOM 603 O O . LEU A 1 76 ? -2.655 -1.782 -2.901 1.00 92.94 76 LEU A O 1
ATOM 607 N N . HIS A 1 77 ? -3.133 -1.402 -5.060 1.00 89.94 77 HIS A N 1
ATOM 608 C CA . HIS A 1 77 ? -4.547 -1.135 -4.816 1.00 89.94 77 HIS A CA 1
ATOM 609 C C . HIS A 1 77 ? -5.269 -2.371 -4.263 1.00 89.94 77 HIS A C 1
ATOM 611 O O . HIS A 1 77 ? -6.032 -2.261 -3.302 1.00 89.94 77 HIS A O 1
ATOM 617 N N . SER A 1 78 ? -4.987 -3.550 -4.822 1.00 93.88 78 SER A N 1
ATOM 618 C CA . SER A 1 78 ? -5.522 -4.823 -4.337 1.00 93.88 78 SER A CA 1
ATOM 619 C C . SER A 1 78 ? -5.087 -5.121 -2.897 1.00 93.88 78 SER A C 1
ATOM 621 O O . SER A 1 78 ? -5.919 -5.510 -2.077 1.00 93.88 78 SER A O 1
ATOM 623 N N . GLU A 1 79 ? -3.812 -4.919 -2.547 1.00 93.06 79 GLU A N 1
ATOM 624 C CA . GLU A 1 79 ? -3.323 -5.152 -1.180 1.00 93.06 79 GLU A CA 1
ATOM 625 C C . GLU A 1 79 ? -3.940 -4.164 -0.183 1.00 93.06 79 GLU A C 1
ATOM 627 O O . GLU A 1 79 ? -4.327 -4.569 0.911 1.00 93.06 79 GLU A O 1
ATOM 632 N N . ILE A 1 80 ? -4.122 -2.891 -0.562 1.00 87.94 80 ILE A N 1
ATOM 633 C CA . ILE A 1 80 ? -4.822 -1.899 0.272 1.00 87.94 80 ILE A CA 1
ATOM 634 C C . ILE A 1 80 ? -6.263 -2.344 0.551 1.00 87.94 80 ILE A C 1
ATOM 636 O O . ILE A 1 80 ? -6.717 -2.267 1.696 1.00 87.94 80 ILE A O 1
ATOM 640 N N . GLN A 1 81 ? -6.982 -2.833 -0.464 1.00 88.06 81 GLN A N 1
ATOM 641 C CA . GLN A 1 81 ? -8.343 -3.346 -0.287 1.00 88.06 81 GLN A CA 1
ATOM 642 C C . GLN A 1 81 ? -8.368 -4.550 0.661 1.00 88.06 81 GLN A C 1
ATOM 644 O O . GLN A 1 81 ? -9.120 -4.543 1.636 1.00 88.06 81 GLN A O 1
ATOM 649 N N . MET A 1 82 ? -7.494 -5.538 0.447 1.00 92.81 82 MET A N 1
ATOM 650 C CA . MET A 1 82 ? -7.392 -6.709 1.326 1.00 92.81 82 MET A CA 1
ATOM 651 C C . MET A 1 82 ? -7.005 -6.330 2.760 1.00 92.81 82 MET A C 1
ATOM 653 O O . MET A 1 82 ? -7.553 -6.876 3.718 1.00 92.81 82 MET A O 1
ATOM 657 N N . ALA A 1 83 ? -6.073 -5.393 2.940 1.00 90.50 83 ALA A N 1
ATOM 658 C CA . ALA A 1 83 ? -5.678 -4.902 4.255 1.00 90.50 83 ALA A CA 1
ATOM 659 C C . ALA A 1 83 ? -6.849 -4.215 4.974 1.00 90.50 83 ALA A C 1
ATOM 661 O O . ALA A 1 83 ? -7.045 -4.439 6.171 1.00 90.50 83 ALA A O 1
ATOM 662 N N . ASN A 1 84 ? -7.662 -3.441 4.251 1.00 86.31 84 ASN A N 1
ATOM 663 C CA . ASN A 1 84 ? -8.866 -2.813 4.794 1.00 86.31 84 ASN A CA 1
ATOM 664 C C . ASN A 1 84 ? -9.909 -3.861 5.219 1.00 86.31 84 ASN A C 1
ATOM 666 O O . ASN A 1 84 ? -10.437 -3.794 6.327 1.00 86.31 84 ASN A O 1
ATOM 670 N N . GLU A 1 85 ? -10.156 -4.879 4.391 1.00 89.44 85 GLU A N 1
ATOM 671 C CA . GLU A 1 85 ? -11.053 -5.988 4.740 1.00 89.44 85 GLU A CA 1
ATOM 672 C C . GLU A 1 85 ? -10.578 -6.743 5.992 1.00 89.44 85 GLU A C 1
ATOM 674 O O . GLU A 1 85 ? -11.365 -6.977 6.913 1.00 89.44 85 GLU A O 1
ATOM 679 N N . ARG A 1 86 ? -9.278 -7.066 6.077 1.00 91.94 86 ARG A N 1
ATOM 680 C CA . ARG A 1 86 ? -8.677 -7.704 7.262 1.00 91.94 86 ARG A CA 1
ATOM 681 C C . ARG A 1 86 ? -8.839 -6.839 8.512 1.00 91.94 86 ARG A C 1
ATOM 683 O O . ARG A 1 86 ? -9.181 -7.360 9.573 1.00 91.94 86 ARG A O 1
ATOM 690 N N . LEU A 1 87 ? -8.623 -5.529 8.396 1.00 89.06 87 LEU A N 1
ATOM 691 C CA . LEU A 1 87 ? -8.771 -4.594 9.511 1.00 89.06 87 LEU A CA 1
ATOM 692 C C . LEU A 1 87 ? -10.224 -4.521 9.999 1.00 89.06 87 LEU A C 1
ATOM 694 O O . LEU A 1 87 ? -10.468 -4.522 11.208 1.00 89.06 87 LEU A O 1
ATOM 698 N N . GLN A 1 88 ? -11.191 -4.497 9.081 1.00 86.75 88 GLN A N 1
ATOM 699 C CA . GLN A 1 88 ? -12.614 -4.518 9.422 1.00 86.75 88 GLN A CA 1
ATOM 700 C C . GLN A 1 88 ? -13.008 -5.821 10.118 1.00 86.75 88 GLN A C 1
ATOM 702 O O . GLN A 1 88 ? -13.674 -5.779 11.153 1.00 86.75 88 GLN A O 1
ATOM 707 N N . ALA A 1 89 ? -12.565 -6.965 9.591 1.00 91.06 89 ALA A N 1
ATOM 708 C CA . ALA A 1 89 ? -12.811 -8.268 10.200 1.00 91.06 89 ALA A CA 1
ATOM 709 C C . ALA A 1 89 ? -12.243 -8.339 11.626 1.00 91.06 89 ALA A C 1
ATOM 711 O O . ALA A 1 89 ? -12.980 -8.652 12.561 1.00 91.06 89 ALA A O 1
ATOM 712 N N . PHE A 1 90 ? -10.978 -7.948 11.811 1.00 93.06 90 PHE A N 1
ATOM 713 C CA . PHE A 1 90 ? -10.335 -7.885 13.126 1.00 93.06 90 PHE A CA 1
ATOM 714 C C . PHE A 1 90 ? -11.088 -6.961 14.092 1.00 93.06 90 PHE A C 1
ATOM 716 O O . PHE A 1 90 ? -11.316 -7.304 15.249 1.00 93.06 90 PHE A O 1
ATOM 723 N N . THR A 1 91 ? -11.523 -5.794 13.615 1.00 89.56 91 THR A N 1
ATOM 724 C CA . THR A 1 91 ? -12.276 -4.831 14.427 1.00 89.56 91 THR A CA 1
ATOM 725 C C . THR A 1 91 ? -13.621 -5.405 14.882 1.00 89.56 91 THR A C 1
ATOM 727 O O . THR A 1 91 ? -14.017 -5.216 16.034 1.00 89.56 91 THR A O 1
ATOM 730 N N . MET A 1 92 ? -14.328 -6.123 14.004 1.00 89.06 92 MET A N 1
ATOM 731 C CA . MET A 1 92 ? -15.587 -6.792 14.345 1.00 89.06 92 MET A CA 1
ATOM 732 C C . MET A 1 92 ? -15.378 -7.930 15.350 1.00 89.06 92 MET A C 1
ATOM 734 O O . MET A 1 92 ? -16.127 -8.013 16.326 1.00 89.06 92 MET A O 1
ATOM 738 N N . GLU A 1 93 ? -14.348 -8.752 15.152 1.00 94.38 93 GLU A N 1
ATOM 739 C CA . GLU A 1 93 ? -13.986 -9.843 16.062 1.00 94.38 93 GLU A CA 1
ATOM 740 C C . GLU A 1 93 ? -13.615 -9.315 17.454 1.00 94.38 93 GLU A C 1
ATOM 742 O O . GLU A 1 93 ? -14.163 -9.759 18.465 1.00 94.38 93 GLU A O 1
ATOM 747 N N . GLU A 1 94 ? -12.738 -8.312 17.525 1.00 93.25 94 GLU A N 1
ATOM 748 C CA . GLU A 1 94 ? -12.305 -7.732 18.795 1.00 93.25 94 GLU A CA 1
ATOM 749 C C . GLU A 1 94 ? -13.481 -7.066 19.521 1.00 93.25 94 GLU A C 1
ATOM 751 O O . GLU A 1 94 ? -13.642 -7.234 20.731 1.00 93.25 94 GLU A O 1
ATOM 756 N N . LYS A 1 95 ? -14.371 -6.378 18.796 1.00 90.88 95 LYS A N 1
ATOM 757 C CA . LYS A 1 95 ? -15.606 -5.823 19.365 1.00 90.88 95 LYS A CA 1
ATOM 758 C C . LYS A 1 95 ? -16.483 -6.910 19.984 1.00 90.88 95 LYS A C 1
ATOM 760 O O . LYS A 1 95 ? -16.974 -6.728 21.102 1.00 90.88 95 LYS A O 1
ATOM 765 N N . GLU A 1 96 ? -16.712 -8.015 19.279 1.00 93.69 96 GLU A N 1
ATOM 766 C CA . GLU A 1 96 ? -17.518 -9.127 19.790 1.00 93.69 96 GLU A CA 1
ATOM 767 C C . GLU A 1 96 ? -16.869 -9.744 21.033 1.00 93.69 96 GLU A C 1
ATOM 769 O O . GLU A 1 96 ? -17.526 -9.884 22.072 1.00 93.69 96 GLU A O 1
ATOM 774 N N . ARG A 1 97 ? -15.560 -10.009 20.968 1.00 96.31 97 ARG A N 1
ATOM 775 C CA . ARG A 1 97 ? -14.780 -10.552 22.083 1.00 96.31 97 ARG A CA 1
ATOM 776 C C . ARG A 1 97 ? -14.882 -9.670 23.323 1.00 96.31 97 ARG A C 1
ATOM 778 O O . ARG A 1 97 ? -15.234 -10.156 24.399 1.00 96.31 97 ARG A O 1
ATOM 785 N N . ARG A 1 98 ? -14.641 -8.365 23.182 1.00 91.44 98 ARG A N 1
ATOM 786 C CA . ARG A 1 98 ? -14.707 -7.405 24.295 1.00 91.44 98 ARG A CA 1
ATOM 787 C C . ARG A 1 98 ? -16.118 -7.233 24.836 1.00 91.44 98 ARG A C 1
ATOM 789 O O . ARG A 1 98 ? -16.292 -7.169 26.049 1.00 91.44 98 ARG A O 1
ATOM 796 N N . THR A 1 99 ? -17.134 -7.222 23.975 1.00 91.62 99 THR A N 1
ATOM 797 C CA . THR A 1 99 ? -18.539 -7.148 24.411 1.00 91.62 99 THR A CA 1
ATOM 798 C C . THR A 1 99 ? -18.926 -8.376 25.238 1.00 91.62 99 THR A C 1
ATOM 800 O O . THR A 1 99 ? -19.596 -8.243 26.263 1.00 91.62 99 THR A O 1
ATOM 803 N N . SER A 1 100 ? -18.473 -9.563 24.827 1.00 95.44 100 SER A N 1
ATOM 804 C CA . SER A 1 100 ? -18.689 -10.812 25.561 1.00 95.44 100 SER A CA 1
ATOM 805 C C . SER A 1 100 ? -17.976 -10.810 26.920 1.00 95.44 100 SER A C 1
ATOM 807 O O . SER A 1 100 ? -18.587 -11.127 27.943 1.00 95.44 100 SER A O 1
ATOM 809 N N . GLU A 1 101 ? -16.711 -10.370 26.963 1.00 94.62 101 GLU A N 1
ATOM 810 C CA . GLU A 1 101 ? -15.945 -10.210 28.208 1.00 94.62 101 GLU A CA 1
ATOM 811 C C . GLU A 1 101 ? -16.620 -9.232 29.181 1.00 94.62 101 GLU A C 1
ATOM 813 O O . GLU A 1 101 ? -16.768 -9.559 30.361 1.00 94.62 101 GLU A O 1
ATOM 818 N N . LEU A 1 102 ? -17.064 -8.069 28.690 1.00 91.06 102 LEU A N 1
ATOM 819 C CA . LEU A 1 102 ? -17.747 -7.052 29.494 1.00 91.06 102 LEU A CA 1
ATOM 820 C C . LEU A 1 102 ? -19.077 -7.557 30.049 1.00 91.06 102 LEU A C 1
ATOM 822 O O . LEU A 1 102 ? -19.349 -7.353 31.229 1.00 91.06 102 LEU A O 1
ATOM 826 N N . ARG A 1 103 ? -19.885 -8.244 29.231 1.00 91.00 103 ARG A N 1
ATOM 827 C CA . ARG A 1 103 ? -21.151 -8.837 29.684 1.00 91.00 103 ARG A CA 1
ATOM 828 C C . ARG A 1 103 ? -20.906 -9.846 30.799 1.00 91.00 103 ARG A C 1
ATOM 830 O O . ARG A 1 103 ? -21.515 -9.746 31.855 1.00 91.00 103 ARG A O 1
ATOM 837 N N . ARG A 1 104 ? -19.965 -10.770 30.589 1.00 96.56 104 ARG A N 1
ATOM 838 C CA . ARG A 1 104 ? -19.612 -11.779 31.592 1.00 96.56 104 ARG A CA 1
ATOM 839 C C . ARG A 1 104 ? -19.164 -11.140 32.909 1.00 96.56 104 ARG A C 1
ATOM 841 O O . ARG A 1 104 ? -19.560 -11.609 33.969 1.00 96.56 104 ARG A O 1
ATOM 848 N N . TYR A 1 105 ? -18.351 -10.087 32.843 1.00 94.56 105 TYR A N 1
ATOM 849 C CA . TYR A 1 105 ? -17.894 -9.371 34.034 1.00 94.56 105 TYR A CA 1
ATOM 850 C C . TYR A 1 105 ? -19.037 -8.634 34.748 1.00 94.56 105 TYR A C 1
ATOM 852 O O . TYR A 1 105 ? -19.132 -8.692 35.971 1.00 94.56 105 TYR A O 1
ATOM 860 N N . ALA A 1 106 ? -19.938 -7.988 34.002 1.00 90.81 106 ALA A N 1
ATOM 861 C CA . ALA A 1 106 ? -21.128 -7.361 34.574 1.00 90.81 106 ALA A CA 1
ATOM 862 C C . ALA A 1 106 ? -22.030 -8.395 35.272 1.00 90.81 106 ALA A C 1
ATOM 864 O O . ALA A 1 106 ? -22.448 -8.171 36.406 1.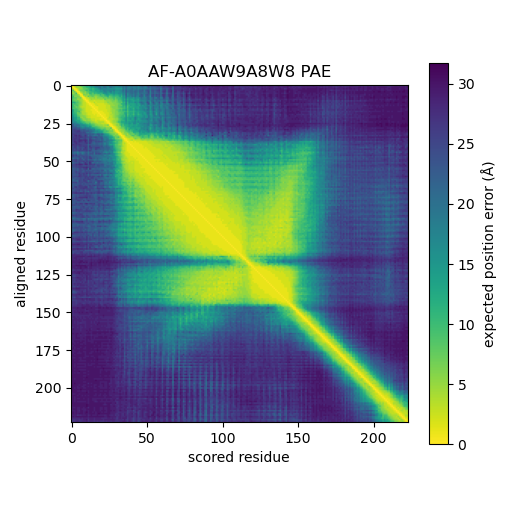00 90.81 106 ALA A O 1
ATOM 865 N N . ASP A 1 107 ? -22.252 -9.557 34.652 1.00 90.38 107 ASP A N 1
ATOM 866 C CA . ASP A 1 107 ? -23.020 -10.657 35.244 1.00 90.38 107 ASP A CA 1
ATOM 867 C C . ASP A 1 107 ? -22.359 -11.192 36.527 1.00 90.38 107 ASP A C 1
ATOM 869 O O . ASP A 1 107 ? -23.043 -11.491 37.509 1.00 90.38 107 ASP A O 1
ATOM 873 N N . GLU A 1 108 ? -21.027 -11.298 36.551 1.00 94.00 108 GLU A N 1
ATOM 874 C CA . GLU A 1 108 ? -20.261 -11.684 37.743 1.00 94.00 108 GLU A CA 1
ATOM 875 C C . GLU A 1 108 ? -20.442 -10.671 38.882 1.00 94.00 108 GLU A C 1
ATOM 877 O O . GLU A 1 108 ? -20.721 -11.069 40.016 1.00 94.00 108 GLU A O 1
ATOM 882 N N . LEU A 1 109 ? -20.365 -9.370 38.579 1.00 89.44 109 LEU A N 1
ATOM 883 C CA . LEU A 1 109 ? -20.605 -8.305 39.554 1.00 89.44 109 LEU A CA 1
ATOM 884 C C . LEU A 1 109 ? -22.036 -8.340 40.100 1.00 89.44 109 LEU A C 1
ATOM 886 O O . LEU A 1 109 ? -22.219 -8.267 41.315 1.00 89.44 109 LEU A O 1
ATOM 890 N N . ILE A 1 110 ? -23.041 -8.500 39.231 1.00 86.69 110 ILE A N 1
ATOM 891 C CA . ILE A 1 110 ? -24.452 -8.594 39.631 1.00 86.69 110 ILE A CA 1
ATOM 892 C C . ILE A 1 110 ? -24.650 -9.787 40.572 1.00 86.69 110 ILE A C 1
ATOM 894 O O . ILE A 1 110 ? -25.201 -9.627 41.660 1.00 86.69 110 ILE A O 1
ATOM 898 N N . ASN A 1 111 ? -24.161 -10.971 40.192 1.00 88.50 111 ASN A N 1
ATOM 899 C CA . ASN A 1 111 ? -24.304 -12.191 40.991 1.00 88.50 111 ASN A CA 1
ATOM 900 C C . ASN A 1 111 ? -23.562 -12.112 42.333 1.00 88.50 111 ASN A C 1
ATOM 902 O O . ASN A 1 111 ? -24.041 -12.656 43.329 1.00 88.50 111 ASN A O 1
ATOM 906 N N . GLY A 1 112 ? -22.412 -11.431 42.374 1.00 87.62 112 GLY A N 1
ATOM 907 C CA . GLY A 1 112 ? -21.700 -11.143 43.617 1.00 87.62 112 GLY A CA 1
ATOM 908 C C . GLY A 1 112 ? -22.512 -10.244 44.553 1.00 87.62 112 GLY A C 1
ATOM 909 O O . GLY A 1 112 ? -22.605 -10.531 45.743 1.00 87.62 112 GLY A O 1
ATOM 910 N N . PHE A 1 113 ? -23.160 -9.209 44.012 1.00 83.12 113 PHE A N 1
ATOM 911 C CA . PHE A 1 113 ? -23.881 -8.196 44.790 1.00 83.12 113 PHE A CA 1
ATOM 912 C C . PHE A 1 113 ? -25.207 -8.691 45.392 1.00 83.12 113 PHE A C 1
ATOM 914 O O . PHE A 1 113 ? -25.555 -8.298 46.508 1.00 83.12 113 PHE A O 1
ATOM 921 N N . VAL A 1 114 ? -25.938 -9.576 44.693 1.00 74.06 114 VAL A N 1
ATOM 922 C CA . VAL A 1 114 ? -27.224 -10.139 45.172 1.00 74.06 114 VAL A CA 1
ATOM 923 C C . VAL A 1 114 ? -27.076 -10.849 46.525 1.00 74.06 114 VAL A C 1
ATOM 925 O O . VAL A 1 114 ? -28.017 -10.879 47.317 1.00 74.06 114 VAL A O 1
ATOM 928 N N . ASN A 1 115 ? -25.891 -11.381 46.831 1.00 74.00 115 ASN A N 1
ATOM 929 C CA . ASN A 1 115 ? -25.652 -12.100 48.081 1.00 74.00 115 ASN A CA 1
ATOM 930 C C . ASN A 1 115 ? -25.523 -11.181 49.309 1.00 74.00 115 ASN A C 1
ATOM 932 O O . ASN A 1 115 ? -25.762 -11.646 50.423 1.00 74.00 115 ASN A O 1
ATOM 936 N N . ASP A 1 116 ? -25.196 -9.896 49.119 1.00 74.06 116 ASP A N 1
ATOM 937 C CA . ASP A 1 116 ? -24.783 -9.012 50.215 1.00 74.06 116 ASP A CA 1
ATOM 938 C C . ASP A 1 116 ? -25.799 -7.906 50.558 1.00 74.06 116 ASP A C 1
ATOM 940 O O . ASP A 1 116 ? -25.777 -7.401 51.683 1.00 74.06 116 ASP A O 1
ATOM 944 N N . ASN A 1 117 ? -26.690 -7.489 49.640 1.00 65.94 117 ASN A N 1
ATOM 945 C CA . ASN A 1 117 ? -27.554 -6.324 49.899 1.00 65.94 117 ASN A CA 1
ATOM 946 C C . ASN A 1 117 ? -28.851 -6.271 49.052 1.00 65.94 117 ASN A C 1
ATOM 948 O O . ASN A 1 117 ? -28.898 -5.659 47.986 1.00 65.94 117 ASN A O 1
ATOM 952 N N . LEU A 1 118 ? -29.937 -6.868 49.562 1.00 70.38 118 LEU A N 1
ATOM 953 C CA . LEU A 1 118 ? -31.250 -6.962 48.889 1.00 70.38 118 LEU A CA 1
ATOM 954 C C . LEU A 1 118 ? -31.969 -5.615 48.672 1.00 70.38 118 LEU A C 1
ATOM 956 O O . LEU A 1 118 ? -32.829 -5.516 47.802 1.00 70.38 118 LEU A O 1
ATOM 960 N N . GLU A 1 119 ? -31.660 -4.578 49.456 1.00 80.19 119 GLU A N 1
ATOM 961 C CA . GLU A 1 119 ? -32.430 -3.321 49.436 1.00 80.19 119 GLU A CA 1
ATOM 962 C C . GLU A 1 119 ? -32.060 -2.402 48.254 1.00 80.19 119 GLU A C 1
ATOM 964 O O . GLU A 1 119 ? -32.889 -1.608 47.814 1.00 80.19 119 GLU A O 1
ATOM 969 N N . ASN A 1 120 ? -30.861 -2.563 47.676 1.00 82.94 120 ASN A N 1
ATOM 970 C CA . ASN A 1 120 ? -30.343 -1.716 46.588 1.00 82.94 120 ASN A CA 1
ATOM 971 C C . ASN A 1 120 ? -30.108 -2.458 45.257 1.00 82.94 120 ASN A C 1
ATOM 973 O O . ASN A 1 120 ? -29.580 -1.866 44.316 1.00 82.94 120 ASN A O 1
ATOM 977 N N . GLU A 1 121 ? -30.499 -3.732 45.155 1.00 82.31 121 GLU A N 1
ATOM 978 C CA . GLU A 1 121 ? -30.163 -4.608 44.021 1.00 82.31 121 GLU A CA 1
ATOM 979 C C . GLU A 1 121 ? -30.560 -4.015 42.659 1.00 82.31 121 GLU A C 1
ATOM 981 O O . GLU A 1 121 ? -29.754 -3.980 41.729 1.00 82.31 121 GLU A O 1
ATOM 986 N N . ASN A 1 122 ? -31.789 -3.502 42.547 1.00 86.25 122 ASN A N 1
ATOM 987 C CA . ASN A 1 122 ? -32.301 -2.976 41.279 1.00 86.25 122 ASN A CA 1
ATOM 988 C C . ASN A 1 122 ? -31.546 -1.721 40.824 1.00 86.25 122 ASN A C 1
ATOM 990 O O . ASN A 1 122 ? -31.210 -1.612 39.653 1.00 86.25 122 ASN A O 1
ATOM 994 N N . SER A 1 123 ? -31.211 -0.814 41.748 1.00 88.88 123 SER A N 1
ATOM 995 C CA . SER A 1 123 ? -30.496 0.420 41.398 1.00 88.88 123 SER A CA 1
ATOM 996 C C . SER A 1 123 ? -29.076 0.144 40.906 1.00 88.88 123 SER A C 1
ATOM 998 O O . SER A 1 123 ? -28.610 0.820 39.994 1.00 88.88 123 SER A O 1
ATOM 1000 N N . VAL A 1 124 ? -28.384 -0.833 41.504 1.00 86.50 124 VAL A N 1
ATOM 1001 C CA . VAL A 1 124 ? -27.026 -1.216 41.084 1.00 86.50 124 VAL A CA 1
ATOM 1002 C C . VAL A 1 124 ? -27.063 -1.937 39.737 1.00 86.50 124 VAL A C 1
ATOM 1004 O O . VAL A 1 124 ? -26.217 -1.676 38.884 1.00 86.50 124 VAL A O 1
ATOM 1007 N N . ARG A 1 125 ? -28.064 -2.800 39.512 1.00 87.69 125 ARG A N 1
ATOM 1008 C CA . ARG A 1 125 ? -28.280 -3.450 38.212 1.00 87.69 125 ARG A CA 1
ATOM 1009 C C . ARG A 1 125 ? -28.510 -2.415 37.104 1.00 87.69 125 ARG A C 1
ATOM 1011 O O . ARG A 1 125 ? -27.836 -2.485 36.082 1.00 87.69 125 ARG A O 1
ATOM 1018 N N . ASP A 1 126 ? -29.374 -1.428 37.339 1.00 91.88 126 ASP A N 1
ATOM 1019 C CA . ASP A 1 126 ? -29.667 -0.367 36.366 1.00 91.88 126 ASP A CA 1
ATOM 1020 C C . ASP A 1 126 ? -28.424 0.489 36.040 1.00 91.88 126 ASP A C 1
ATOM 1022 O O . ASP A 1 126 ? -28.202 0.868 34.886 1.00 91.88 126 ASP A O 1
ATOM 1026 N N . GLU A 1 127 ? -27.580 0.786 37.037 1.00 91.62 127 GLU A N 1
ATOM 1027 C CA . GLU A 1 127 ? -26.333 1.535 36.832 1.00 91.62 127 GLU A CA 1
ATOM 1028 C C . GLU A 1 127 ? -25.309 0.734 36.012 1.00 91.62 127 GLU A C 1
ATOM 1030 O O . GLU A 1 127 ? -24.721 1.269 35.068 1.00 91.62 127 GLU A O 1
ATOM 1035 N N . LEU A 1 128 ? -25.134 -0.557 36.318 1.00 87.19 128 LEU A N 1
ATOM 1036 C CA . LEU A 1 128 ? -24.243 -1.445 35.565 1.00 87.19 128 LEU A CA 1
ATOM 1037 C C . LEU A 1 128 ? -24.701 -1.613 34.111 1.00 87.19 128 LEU A C 1
ATOM 1039 O O . LEU A 1 128 ? -23.872 -1.528 33.201 1.00 87.19 128 LEU A O 1
ATOM 1043 N N . ASP A 1 129 ? -26.005 -1.773 33.880 1.00 89.44 129 ASP A N 1
ATOM 1044 C CA . ASP A 1 129 ? -26.574 -1.855 32.533 1.00 89.44 129 ASP A CA 1
ATOM 1045 C C . ASP A 1 129 ? -26.340 -0.561 31.740 1.00 89.44 129 ASP A C 1
ATOM 1047 O O . ASP A 1 129 ? -25.983 -0.605 30.559 1.00 89.44 129 ASP A O 1
ATOM 1051 N N . SER A 1 130 ? -26.476 0.599 32.386 1.00 94.88 130 SER A N 1
ATOM 1052 C CA . SER A 1 130 ? -26.193 1.901 31.773 1.00 94.88 130 SER A CA 1
ATOM 1053 C C . SER A 1 130 ? -24.721 2.041 31.359 1.00 94.88 130 SER A C 1
ATOM 1055 O O . SER A 1 130 ? -24.422 2.431 30.225 1.00 94.88 130 SER A O 1
ATOM 1057 N N . ILE A 1 131 ? -23.785 1.660 32.237 1.00 90.81 131 ILE A N 1
ATOM 1058 C CA . ILE A 1 131 ? -22.343 1.677 31.943 1.00 90.81 131 ILE A CA 1
ATOM 1059 C C . ILE A 1 131 ? -22.019 0.722 30.789 1.00 90.81 131 ILE A C 1
ATOM 1061 O O . ILE A 1 131 ? -21.289 1.096 29.867 1.00 90.81 131 ILE A O 1
ATOM 1065 N N . PHE A 1 132 ? -22.589 -0.485 30.805 1.00 88.56 132 PHE A N 1
ATOM 1066 C CA . PHE A 1 132 ? -22.416 -1.464 29.736 1.00 88.56 132 PHE A CA 1
ATOM 1067 C C . PHE A 1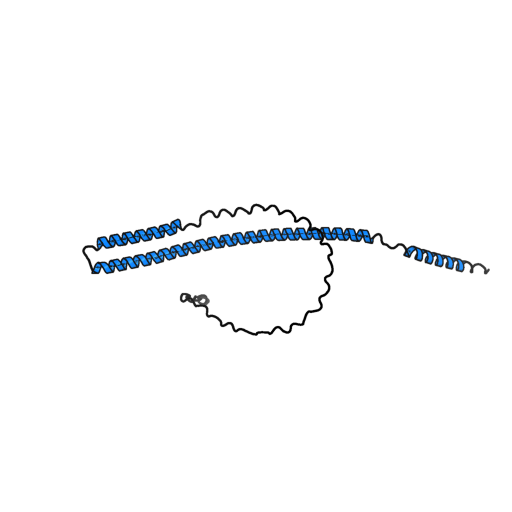 132 ? -22.905 -0.921 28.389 1.00 88.56 132 PHE A C 1
ATOM 1069 O O . PHE A 1 132 ? -22.170 -0.973 27.402 1.00 88.56 132 PHE A O 1
ATOM 1076 N N . GLN A 1 133 ? -24.111 -0.345 28.338 1.00 92.62 133 GLN A N 1
ATOM 1077 C CA . GLN A 1 133 ? -24.638 0.247 27.106 1.00 92.62 133 GLN A CA 1
ATOM 1078 C C . GLN A 1 133 ? -23.775 1.408 26.607 1.00 92.62 133 GLN A C 1
ATOM 1080 O O . GLN A 1 133 ? -23.520 1.504 25.408 1.00 92.62 133 GLN A O 1
ATOM 1085 N N . SER A 1 134 ? -23.284 2.260 27.509 1.00 95.00 134 SER A N 1
ATOM 1086 C CA . SER A 1 134 ? -22.363 3.344 27.161 1.00 95.00 134 SER A CA 1
ATOM 1087 C C . SER A 1 134 ? -21.076 2.808 26.522 1.00 95.00 134 SER A C 1
ATOM 1089 O O . SER A 1 134 ? -20.689 3.251 25.441 1.00 95.00 134 SER A O 1
ATOM 1091 N N . ALA A 1 135 ? -20.462 1.779 27.116 1.00 92.00 135 ALA A N 1
ATOM 1092 C CA . ALA A 1 135 ? -19.260 1.148 26.573 1.00 92.00 135 ALA A CA 1
ATOM 1093 C C . ALA A 1 135 ? -19.504 0.506 25.195 1.00 92.00 135 ALA A C 1
ATOM 1095 O O . ALA A 1 135 ? -18.690 0.664 24.284 1.00 92.00 135 ALA A O 1
ATOM 1096 N N . VAL A 1 136 ? -20.642 -0.176 25.010 1.00 89.56 136 VAL A N 1
ATOM 1097 C CA . VAL A 1 136 ? -21.045 -0.736 23.709 1.00 89.56 136 VAL A CA 1
ATOM 1098 C C . VAL A 1 136 ? -21.222 0.366 22.666 1.00 89.56 136 VAL A C 1
ATOM 1100 O O . VAL A 1 136 ? -20.764 0.216 21.532 1.00 89.56 136 VAL A O 1
ATOM 1103 N N . ASN A 1 137 ? -21.844 1.483 23.039 1.00 94.19 137 ASN A N 1
ATOM 1104 C CA . ASN A 1 137 ? -22.043 2.616 22.142 1.00 94.19 137 ASN A CA 1
ATOM 1105 C C . ASN A 1 137 ? -20.720 3.268 21.733 1.00 94.19 137 ASN A C 1
ATOM 1107 O O . ASN A 1 137 ? -20.552 3.565 20.552 1.00 94.19 137 ASN A O 1
ATOM 1111 N N . GLU A 1 138 ? -19.756 3.410 22.643 1.00 91.69 138 GLU A N 1
ATOM 1112 C CA . GLU A 1 138 ? -18.447 3.963 22.282 1.00 91.69 138 GLU A CA 1
ATOM 1113 C C . GLU A 1 138 ? -17.605 3.011 21.438 1.00 91.69 138 GLU A C 1
ATOM 1115 O O . GLU A 1 138 ? -16.952 3.460 20.496 1.00 91.69 138 GLU A O 1
ATOM 1120 N N . MET A 1 139 ? -17.689 1.696 21.664 1.00 86.81 139 MET A N 1
ATOM 1121 C CA . MET A 1 139 ? -17.102 0.730 20.731 1.00 86.81 139 MET A CA 1
ATOM 1122 C C . MET A 1 139 ? -17.752 0.835 19.346 1.00 86.81 139 MET A C 1
ATOM 1124 O O . MET A 1 139 ? -17.047 0.873 18.343 1.00 86.81 139 MET A O 1
ATOM 1128 N N . ASN A 1 140 ? -19.085 0.941 19.270 1.00 89.06 140 ASN A N 1
ATOM 1129 C CA . ASN A 1 140 ? -19.793 1.151 18.003 1.00 89.06 140 ASN A CA 1
ATOM 1130 C C . ASN A 1 140 ? -19.354 2.444 17.311 1.00 89.06 140 ASN A C 1
ATOM 1132 O O . ASN A 1 140 ? -19.196 2.455 16.092 1.00 89.06 140 ASN A O 1
ATOM 1136 N N . ARG A 1 141 ? -19.143 3.519 18.077 1.00 90.62 141 ARG A N 1
ATOM 1137 C CA . ARG A 1 141 ? -18.673 4.793 17.542 1.00 90.62 141 ARG A CA 1
ATOM 1138 C C . ARG A 1 141 ? -17.288 4.648 16.925 1.00 90.62 141 ARG A C 1
ATOM 1140 O O . ARG A 1 141 ? -17.122 5.045 15.782 1.00 90.62 141 ARG A O 1
ATOM 1147 N N . VAL A 1 142 ? -16.343 4.008 17.615 1.00 85.00 142 VAL A N 1
ATOM 1148 C CA . VAL A 1 142 ? -14.991 3.773 17.079 1.00 85.00 142 VAL A CA 1
ATOM 1149 C C . VAL A 1 142 ? -15.024 2.908 15.819 1.00 85.00 142 VAL A C 1
ATOM 1151 O O . VAL A 1 142 ? -14.261 3.178 14.906 1.00 85.00 142 VAL A O 1
ATOM 1154 N N . VAL A 1 143 ? -15.919 1.921 15.708 1.00 84.38 143 VAL A N 1
ATOM 1155 C CA . VAL A 1 143 ? -16.067 1.149 14.457 1.00 84.38 143 VAL A CA 1
ATOM 1156 C C . VAL A 1 143 ? -16.623 2.011 13.318 1.00 84.38 143 VAL A C 1
ATOM 1158 O O . VAL A 1 143 ? -16.149 1.919 12.189 1.00 84.38 143 VAL A O 1
ATOM 1161 N N . ASN A 1 144 ? -17.606 2.867 13.604 1.00 84.12 144 ASN A N 1
ATOM 1162 C CA . ASN A 1 144 ? -18.255 3.700 12.589 1.00 84.12 144 ASN A CA 1
ATOM 1163 C C . ASN A 1 144 ? -17.380 4.887 12.146 1.00 84.12 144 ASN A C 1
ATOM 1165 O O . ASN A 1 144 ? -17.337 5.204 10.961 1.00 84.12 144 ASN A O 1
ATOM 1169 N N . GLU A 1 145 ? -16.686 5.535 13.082 1.00 81.94 145 GLU A N 1
ATOM 1170 C CA . GLU A 1 145 ? -15.732 6.626 12.827 1.00 81.94 145 GLU A CA 1
ATOM 1171 C C . GLU A 1 145 ? -14.392 6.091 12.310 1.00 81.94 145 GLU A C 1
ATOM 1173 O O . GLU A 1 145 ? -13.755 6.719 11.473 1.00 81.94 145 GLU A O 1
ATOM 1178 N N . GLY A 1 146 ? -14.000 4.898 12.768 1.00 65.56 146 GLY A N 1
ATOM 1179 C CA . GLY A 1 146 ? -12.837 4.122 12.333 1.00 65.56 146 GLY A CA 1
ATOM 1180 C C . GLY A 1 146 ? -12.923 3.623 10.892 1.00 65.56 146 GLY A C 1
ATOM 1181 O O . GLY A 1 146 ? -11.933 3.116 10.36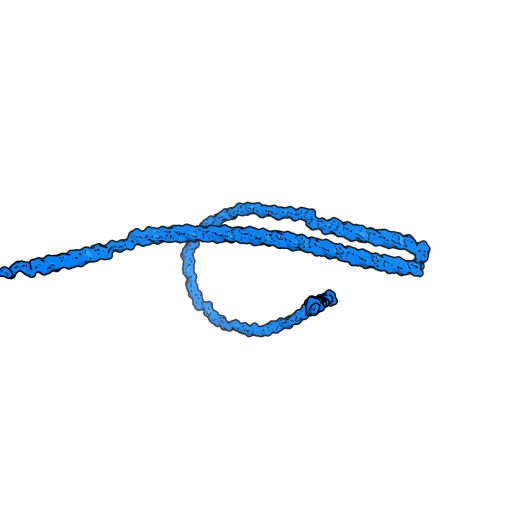9 1.00 65.56 146 GLY A O 1
ATOM 1182 N N . ASN A 1 147 ? -14.051 3.846 10.210 1.00 60.69 147 ASN A N 1
ATOM 1183 C CA . ASN A 1 147 ? -14.155 3.792 8.755 1.00 60.69 147 ASN A CA 1
ATOM 1184 C C . ASN A 1 147 ? -13.398 4.977 8.102 1.00 60.69 147 ASN A C 1
ATOM 1186 O O . ASN A 1 147 ? -13.919 5.692 7.250 1.00 60.69 147 ASN A O 1
ATOM 1190 N N . ILE A 1 148 ? -12.149 5.191 8.531 1.00 53.09 148 ILE A N 1
ATOM 1191 C CA . ILE A 1 148 ? -11.204 6.232 8.097 1.00 53.09 148 ILE A CA 1
ATOM 1192 C C . ILE A 1 148 ? -10.700 5.941 6.664 1.00 53.09 148 ILE A C 1
ATOM 1194 O O . ILE A 1 148 ? -10.045 6.767 6.045 1.00 53.09 148 ILE A O 1
ATOM 1198 N N . GLY A 1 149 ? -11.044 4.789 6.081 1.00 51.66 149 GLY A N 1
ATOM 1199 C CA . GLY A 1 149 ? -10.537 4.325 4.784 1.00 51.66 149 GLY A CA 1
ATOM 1200 C C . GLY A 1 149 ? -11.283 4.809 3.536 1.00 51.66 149 GLY A C 1
ATOM 1201 O O . GLY A 1 149 ? -11.030 4.281 2.458 1.00 51.66 149 GLY A O 1
ATOM 1202 N N . GLN A 1 150 ? -12.202 5.770 3.648 1.00 48.78 150 GLN A N 1
ATOM 1203 C CA . GLN A 1 150 ? -12.721 6.503 2.487 1.00 48.78 150 GLN A CA 1
ATOM 1204 C C . GLN A 1 150 ? -12.511 8.011 2.648 1.00 48.78 150 GLN A C 1
ATOM 1206 O O . GLN A 1 150 ? -13.394 8.810 2.350 1.00 48.78 150 GLN A O 1
ATOM 1211 N N . THR A 1 151 ? -11.316 8.456 3.035 1.00 51.09 151 THR A N 1
ATOM 1212 C CA . THR A 1 151 ? -10.775 9.533 2.199 1.00 51.09 151 THR A CA 1
ATOM 1213 C C . THR A 1 151 ? -10.709 8.939 0.798 1.00 51.09 151 THR A C 1
ATOM 1215 O O . THR A 1 151 ? -10.091 7.876 0.665 1.00 51.09 151 THR A O 1
ATOM 1218 N N . PRO A 1 152 ? -11.381 9.517 -0.219 1.00 55.78 152 PRO A N 1
ATOM 1219 C CA . PRO A 1 152 ? -11.037 9.206 -1.594 1.00 55.78 152 PRO A CA 1
ATOM 1220 C C . PRO A 1 152 ? -9.519 9.215 -1.622 1.00 55.78 152 PRO A C 1
ATOM 1222 O O . PRO A 1 152 ? -8.914 10.200 -1.197 1.00 55.78 152 PRO A O 1
ATOM 1225 N N . ILE A 1 153 ? -8.911 8.076 -1.948 1.00 58.72 153 ILE A N 1
ATOM 1226 C CA . ILE A 1 153 ? -7.522 8.091 -2.371 1.00 58.72 153 ILE A CA 1
ATOM 1227 C C . ILE A 1 153 ? -7.609 9.049 -3.547 1.00 58.72 153 ILE A C 1
ATOM 1229 O O . ILE A 1 153 ? -8.196 8.677 -4.565 1.00 58.72 153 ILE A O 1
ATOM 1233 N N . GLU A 1 154 ? -7.237 10.317 -3.327 1.00 57.38 154 GLU A N 1
ATOM 1234 C CA . GLU A 1 154 ? -7.031 11.265 -4.405 1.00 57.38 154 GLU A CA 1
ATOM 1235 C C . GLU A 1 154 ? -6.141 10.479 -5.339 1.00 57.38 154 GLU A C 1
ATOM 1237 O O . GLU A 1 154 ? -5.060 10.030 -4.944 1.00 57.38 154 GLU A O 1
ATOM 1242 N N . GLU A 1 155 ? -6.735 10.106 -6.472 1.00 59.72 155 GLU A N 1
ATOM 1243 C CA . GLU A 1 155 ? -6.072 9.368 -7.521 1.00 59.72 155 GLU A CA 1
ATOM 1244 C C . GLU A 1 155 ? -4.721 10.049 -7.650 1.00 59.72 155 GLU A C 1
ATOM 1246 O O . GLU A 1 155 ? -4.743 11.264 -7.858 1.00 59.72 155 GLU A O 1
ATOM 1251 N N . PRO A 1 156 ? -3.605 9.349 -7.341 1.00 59.56 156 PRO A N 1
ATOM 1252 C CA . PRO A 1 156 ? -2.311 9.998 -7.199 1.00 59.56 156 PRO A CA 1
ATOM 1253 C C . PRO A 1 156 ? -2.166 10.832 -8.448 1.00 59.56 156 PRO A C 1
ATOM 1255 O O . PRO A 1 156 ? -2.233 10.237 -9.530 1.00 59.56 156 PRO A O 1
ATOM 1258 N N . GLU A 1 157 ? -2.168 12.165 -8.275 1.00 56.19 157 GLU A N 1
ATOM 1259 C CA . GLU A 1 157 ? -2.202 13.109 -9.384 1.00 56.19 157 GLU A CA 1
ATOM 1260 C C . GLU A 1 157 ? -1.184 12.568 -10.363 1.00 56.19 157 GLU A C 1
ATOM 1262 O O . GLU A 1 157 ? -0.026 12.368 -9.979 1.00 56.19 157 GLU A O 1
ATOM 1267 N N . SER A 1 158 ? -1.684 12.127 -11.527 1.00 63.03 158 SER A N 1
ATOM 1268 C CA . SER A 1 158 ? -0.867 11.495 -12.557 1.00 63.03 158 SER A CA 1
ATOM 1269 C C . SER A 1 158 ? 0.396 12.327 -12.617 1.00 63.03 158 SER A C 1
ATOM 1271 O O . SER A 1 158 ? 0.214 13.535 -12.793 1.00 63.03 158 SER A O 1
ATOM 1273 N N . PRO A 1 159 ? 1.590 11.752 -12.348 1.00 58.31 159 PRO A N 1
ATOM 1274 C CA . PRO A 1 159 ? 2.804 12.537 -12.214 1.00 58.31 159 PRO A CA 1
ATOM 1275 C C . PRO A 1 159 ? 2.807 13.482 -13.397 1.00 58.31 159 PRO A C 1
ATOM 1277 O O . PRO A 1 159 ? 2.719 13.017 -14.537 1.00 58.31 159 PRO A O 1
ATOM 1280 N N . GLU A 1 160 ? 2.694 14.778 -13.084 1.00 58.19 160 GLU A N 1
ATOM 1281 C CA . GLU A 1 160 ? 2.778 15.868 -14.045 1.00 58.19 160 GLU A CA 1
ATOM 1282 C C . GLU A 1 160 ? 3.917 15.450 -14.961 1.00 58.19 160 GLU A C 1
ATOM 1284 O O . GLU A 1 160 ? 4.990 15.175 -14.426 1.00 58.19 160 GLU A O 1
ATOM 1289 N N . GLU A 1 161 ? 3.636 15.216 -16.254 1.00 58.16 161 GLU A N 1
ATOM 1290 C CA . GLU A 1 161 ? 4.642 14.816 -17.240 1.00 58.16 161 GLU A CA 1
ATOM 1291 C C . GLU A 1 161 ? 5.855 15.704 -16.977 1.00 58.16 161 GLU A C 1
ATOM 1293 O O . GLU A 1 161 ? 5.818 16.898 -17.283 1.00 58.16 161 GLU A O 1
ATOM 1298 N N . GLU A 1 162 ? 6.875 15.168 -16.298 1.00 52.69 162 GLU A N 1
ATOM 1299 C CA . GLU A 1 162 ? 8.110 15.898 -16.098 1.00 52.69 162 GLU A CA 1
ATOM 1300 C C . GLU A 1 162 ? 8.626 16.032 -17.516 1.00 52.69 162 GLU A C 1
ATOM 1302 O O . GLU A 1 162 ? 9.000 15.031 -18.137 1.00 52.69 162 GLU A O 1
ATOM 1307 N N . GLU A 1 163 ? 8.495 17.243 -18.072 1.00 55.69 163 GLU A N 1
ATOM 1308 C CA . GLU 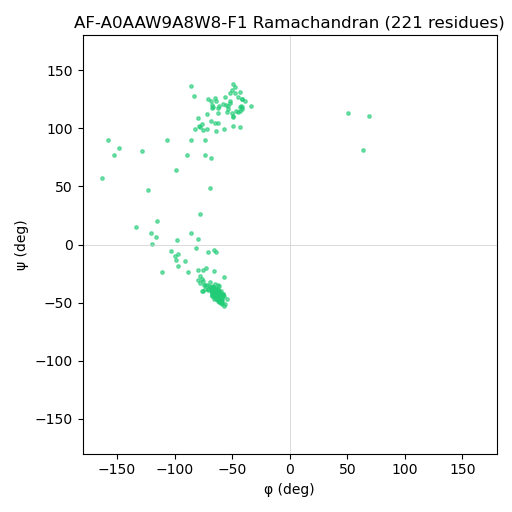A 1 163 ? 8.984 17.539 -19.406 1.00 55.69 163 GLU A CA 1
ATOM 1309 C C . GLU A 1 163 ? 10.386 16.940 -19.497 1.00 55.69 163 GLU A C 1
ATOM 1311 O O . GLU A 1 163 ? 11.183 17.179 -18.581 1.00 55.69 163 GLU A O 1
ATOM 1316 N N . PRO A 1 164 ? 10.660 16.107 -20.519 1.00 60.34 164 PRO A N 1
ATOM 1317 C CA . PRO A 1 164 ? 11.898 15.356 -20.614 1.00 60.34 164 PRO A CA 1
ATOM 1318 C C . PRO A 1 164 ? 13.049 16.323 -20.387 1.00 60.34 164 PRO A C 1
ATOM 1320 O O . PRO A 1 164 ? 13.257 17.240 -21.184 1.00 60.34 164 PRO A O 1
ATOM 1323 N N . GLY A 1 165 ? 13.705 16.150 -19.234 1.00 50.16 165 GLY A N 1
ATOM 1324 C CA . GLY A 1 165 ? 14.760 17.031 -18.771 1.00 50.16 165 GLY A CA 1
ATOM 1325 C C . GLY A 1 165 ? 15.730 17.272 -19.912 1.00 50.16 165 GLY A C 1
ATOM 1326 O O . GLY A 1 165 ? 16.116 16.322 -20.596 1.00 50.16 165 GLY A O 1
ATOM 1327 N N . GLU A 1 166 ? 16.029 18.553 -20.130 1.00 52.16 166 GLU A N 1
ATOM 1328 C CA . GLU A 1 166 ? 16.934 19.055 -21.157 1.00 52.16 166 GLU A CA 1
ATOM 1329 C C . GLU A 1 166 ? 18.070 18.052 -21.387 1.00 52.16 166 GLU A C 1
ATOM 1331 O O . GLU A 1 166 ? 18.792 17.703 -20.447 1.00 52.16 166 GLU A O 1
ATOM 1336 N N . GLU A 1 167 ? 18.168 17.541 -22.624 1.00 53.19 167 GLU A N 1
ATOM 1337 C CA . GLU A 1 167 ? 19.267 16.679 -23.055 1.00 53.19 167 GLU A CA 1
ATOM 1338 C C . GLU A 1 167 ? 20.575 17.240 -22.484 1.00 53.19 167 GLU A C 1
ATOM 1340 O O . GLU A 1 167 ? 20.854 18.425 -22.698 1.00 53.19 167 GLU A O 1
ATOM 1345 N N . PRO A 1 168 ? 21.372 16.442 -21.747 1.00 53.75 168 PRO A N 1
ATOM 1346 C CA . PRO A 1 168 ? 22.645 16.920 -21.242 1.00 53.75 168 PRO A CA 1
ATOM 1347 C C . PRO A 1 168 ? 23.459 17.416 -22.435 1.00 53.75 168 PRO A C 1
ATOM 1349 O O . PRO A 1 168 ? 23.712 16.658 -23.378 1.00 53.75 168 PRO A O 1
ATOM 1352 N N . GLU A 1 169 ? 23.817 18.705 -22.410 1.00 60.00 169 GLU A N 1
ATOM 1353 C CA . GLU A 1 169 ? 24.706 19.288 -23.408 1.00 60.00 169 GLU A CA 1
ATOM 1354 C C . GLU A 1 169 ? 25.924 18.365 -23.568 1.00 60.00 169 GLU A C 1
ATOM 1356 O O . GLU A 1 169 ? 26.445 17.873 -22.562 1.00 60.00 169 GLU A O 1
ATOM 1361 N N . PRO A 1 170 ? 26.364 18.087 -24.809 1.00 56.47 170 PRO A N 1
ATOM 1362 C CA . PRO A 1 170 ? 27.436 17.139 -25.064 1.00 56.47 170 PRO A CA 1
ATOM 1363 C C . PRO A 1 170 ? 28.660 17.529 -24.240 1.00 56.47 170 PRO A C 1
ATOM 1365 O O . PRO A 1 170 ? 29.251 18.591 -24.452 1.00 56.47 170 PRO A O 1
ATOM 1368 N N . GLU A 1 171 ? 29.016 16.665 -23.286 1.00 49.84 171 GLU A N 1
ATOM 1369 C CA . GLU A 1 171 ? 30.221 16.818 -22.490 1.00 49.84 171 GLU A CA 1
ATOM 1370 C C . GLU A 1 171 ? 31.405 16.969 -23.445 1.00 49.84 171 GLU A C 1
ATOM 1372 O O . GLU A 1 171 ? 31.704 16.100 -24.266 1.00 49.84 171 GLU A O 1
ATOM 1377 N N . THR A 1 172 ? 32.023 18.144 -23.360 1.00 55.38 172 THR A N 1
ATOM 1378 C CA . THR A 1 172 ? 33.277 18.501 -24.016 1.00 55.38 172 THR A CA 1
ATOM 1379 C C . THR A 1 172 ? 34.253 17.330 -23.918 1.00 55.38 172 THR A C 1
ATOM 1381 O O . THR A 1 172 ? 34.511 16.841 -22.818 1.00 55.38 172 THR A O 1
ATOM 1384 N N . GLU A 1 173 ? 34.769 16.884 -25.067 1.00 49.72 173 GLU A N 1
ATOM 1385 C CA . GLU A 1 173 ? 35.738 15.791 -25.173 1.00 49.72 173 GLU A CA 1
ATOM 1386 C C . GLU A 1 173 ? 36.834 15.914 -24.095 1.00 49.72 173 GLU A C 1
ATOM 1388 O O . GLU A 1 173 ? 37.406 16.999 -23.938 1.00 49.72 173 GLU A O 1
ATOM 1393 N N . PRO A 1 174 ? 37.147 14.836 -23.352 1.00 52.03 174 PRO A N 1
ATOM 1394 C CA . PRO A 1 174 ? 38.232 14.868 -22.389 1.00 52.03 174 PRO A CA 1
ATOM 1395 C C . PRO A 1 174 ? 39.557 15.087 -23.124 1.00 52.03 174 PRO A C 1
ATOM 1397 O O . PRO A 1 174 ? 39.929 14.329 -24.024 1.00 52.03 174 PRO A O 1
ATOM 1400 N N . ASP A 1 175 ? 40.256 16.148 -22.721 1.00 55.00 175 ASP A N 1
ATOM 1401 C CA . ASP A 1 175 ? 41.649 16.427 -23.066 1.00 55.00 175 ASP A CA 1
ATOM 1402 C C . ASP A 1 175 ? 42.491 15.162 -22.782 1.00 55.00 175 ASP A C 1
ATOM 1404 O O . ASP A 1 175 ? 42.315 14.561 -21.713 1.00 55.00 175 ASP A O 1
ATOM 1408 N N . PRO A 1 176 ? 43.371 14.694 -23.693 1.00 59.97 176 PRO A N 1
ATOM 1409 C CA . PRO A 1 176 ? 44.186 13.510 -23.463 1.00 59.97 176 PRO A CA 1
ATOM 1410 C C . PRO A 1 176 ? 45.305 13.837 -22.465 1.00 59.97 176 PRO A C 1
ATOM 1412 O O . PRO A 1 176 ? 46.471 14.020 -22.825 1.00 59.97 176 PRO A O 1
ATOM 1415 N N . GLU A 1 177 ? 44.958 13.907 -21.184 1.00 51.91 177 GLU A N 1
ATOM 1416 C CA . GLU A 1 177 ? 45.934 13.962 -20.107 1.00 51.91 177 GLU A CA 1
ATOM 1417 C C . GLU A 1 177 ? 46.493 12.561 -19.832 1.00 51.91 177 GLU A C 1
ATOM 1419 O O . GLU A 1 177 ? 45.867 11.711 -19.211 1.00 51.91 177 GLU A O 1
ATOM 1424 N N . GLN A 1 178 ? 47.704 12.380 -20.363 1.00 53.19 178 GLN A N 1
ATOM 1425 C CA . GLN A 1 178 ? 48.865 11.713 -19.767 1.00 53.19 178 GLN A CA 1
ATOM 1426 C C . GLN A 1 178 ? 48.666 10.315 -19.161 1.00 53.19 178 GLN A C 1
ATOM 1428 O O . GLN A 1 178 ? 48.093 10.137 -18.091 1.00 53.19 178 GLN A O 1
ATOM 1433 N N . ASP A 1 179 ? 49.313 9.345 -19.819 1.00 51.94 179 ASP A N 1
ATOM 1434 C CA . ASP A 1 179 ? 49.683 8.041 -19.265 1.00 51.94 179 ASP A CA 1
ATOM 1435 C C . ASP A 1 179 ? 50.209 8.174 -17.820 1.00 51.94 179 ASP A C 1
ATOM 1437 O O . ASP A 1 179 ? 51.247 8.814 -17.608 1.00 51.94 179 ASP A O 1
ATOM 1441 N N . PRO A 1 180 ? 49.555 7.554 -16.823 1.00 57.16 180 PRO A N 1
ATOM 1442 C CA . PRO A 1 180 ? 50.178 7.346 -15.530 1.00 57.16 180 PRO A CA 1
ATOM 1443 C C . PRO A 1 180 ? 51.267 6.275 -15.675 1.00 57.16 180 PRO A C 1
ATOM 1445 O O . PRO A 1 180 ? 51.016 5.167 -16.156 1.00 57.16 180 PRO A O 1
ATOM 1448 N N . ASP A 1 181 ? 52.486 6.620 -15.255 1.00 61.84 181 ASP A N 1
ATOM 1449 C CA . ASP A 1 181 ? 53.599 5.680 -15.115 1.00 61.84 181 ASP A CA 1
ATOM 1450 C C . ASP A 1 181 ? 53.159 4.428 -14.324 1.00 61.84 181 ASP A C 1
ATOM 1452 O O . ASP A 1 181 ? 52.455 4.547 -13.314 1.00 61.84 181 ASP A O 1
ATOM 1456 N N . PRO A 1 182 ? 53.576 3.218 -14.739 1.00 58.94 182 PRO A N 1
ATOM 1457 C CA . PRO A 1 182 ? 53.241 1.992 -14.033 1.00 58.94 182 PRO A CA 1
ATOM 1458 C C . PRO A 1 182 ? 54.014 1.921 -12.713 1.00 58.94 182 PRO A C 1
ATOM 1460 O O . PRO A 1 182 ? 55.234 1.755 -12.703 1.00 58.94 182 PRO A O 1
ATOM 1463 N N . ASP A 1 183 ? 53.286 2.017 -11.603 1.00 55.53 183 ASP A N 1
ATOM 1464 C CA . ASP A 1 183 ? 53.809 1.806 -10.254 1.00 55.53 183 ASP A CA 1
ATOM 1465 C C . ASP A 1 183 ? 54.185 0.317 -10.068 1.00 55.53 183 ASP A C 1
ATOM 1467 O O . ASP A 1 183 ? 53.315 -0.555 -10.199 1.00 55.53 183 ASP A O 1
ATOM 1471 N N . PRO A 1 184 ? 55.462 -0.032 -9.822 1.00 62.50 184 PRO A N 1
ATOM 1472 C CA . PRO A 1 184 ? 55.906 -1.413 -9.751 1.00 62.50 184 PRO A CA 1
ATOM 1473 C C . PRO A 1 184 ? 56.003 -1.875 -8.296 1.00 62.50 184 PRO A C 1
ATOM 1475 O O . PRO A 1 184 ? 57.091 -2.199 -7.852 1.00 62.50 184 PRO A O 1
ATOM 1478 N N . ASP A 1 185 ? 54.894 -1.937 -7.562 1.00 57.47 185 ASP A N 1
ATOM 1479 C CA . ASP A 1 185 ? 54.861 -2.613 -6.256 1.00 57.47 185 ASP A CA 1
ATOM 1480 C C . ASP A 1 185 ? 53.447 -3.131 -5.948 1.00 57.47 185 ASP A C 1
ATOM 1482 O O . ASP A 1 185 ? 52.680 -2.575 -5.166 1.00 57.47 185 ASP A O 1
ATOM 1486 N N . SER A 1 186 ? 53.082 -4.245 -6.586 1.00 54.31 186 SER A N 1
ATOM 1487 C CA . SER A 1 186 ? 52.011 -5.118 -6.093 1.00 54.31 186 SER A CA 1
ATOM 1488 C C . SER A 1 186 ? 52.641 -6.382 -5.524 1.00 54.31 186 SER A C 1
ATOM 1490 O O . SER A 1 186 ? 52.897 -7.362 -6.224 1.00 54.31 186 SER A O 1
ATOM 1492 N N . ASP A 1 187 ? 52.926 -6.290 -4.230 1.00 59.16 187 ASP A N 1
ATOM 1493 C CA . ASP A 1 187 ? 53.282 -7.376 -3.324 1.00 59.16 187 ASP A CA 1
ATOM 1494 C C . ASP A 1 187 ? 52.229 -8.509 -3.428 1.00 59.16 187 ASP A C 1
ATOM 1496 O O . ASP A 1 187 ? 51.022 -8.232 -3.385 1.00 59.16 187 ASP A O 1
ATOM 1500 N N . PRO A 1 188 ? 52.621 -9.787 -3.595 1.00 60.59 188 PRO A N 1
ATOM 1501 C CA . PRO A 1 188 ? 51.676 -10.888 -3.691 1.00 60.59 188 PRO A CA 1
ATOM 1502 C C . PRO A 1 188 ? 51.126 -11.204 -2.299 1.00 60.59 188 PRO A C 1
ATOM 1504 O O . PRO A 1 188 ? 51.750 -11.912 -1.509 1.00 60.59 188 PRO A O 1
ATOM 1507 N N . ASN A 1 189 ? 49.934 -10.697 -1.997 1.00 58.53 189 ASN A N 1
ATOM 1508 C CA . ASN A 1 189 ? 49.230 -11.069 -0.777 1.00 58.53 189 ASN A CA 1
ATOM 1509 C C . ASN A 1 189 ? 48.793 -12.550 -0.868 1.00 58.53 189 ASN A C 1
ATOM 1511 O O . ASN A 1 189 ? 48.113 -12.917 -1.834 1.00 58.53 189 ASN A O 1
ATOM 1515 N N . PRO A 1 190 ? 49.179 -13.417 0.087 1.00 60.84 190 PRO A N 1
ATOM 1516 C CA . PRO A 1 190 ? 48.840 -14.827 0.048 1.00 60.84 190 PRO A CA 1
ATOM 1517 C C . PRO A 1 190 ? 47.463 -15.109 0.671 1.00 60.84 190 PRO A C 1
ATOM 1519 O O . PRO A 1 190 ? 47.149 -14.651 1.764 1.00 60.84 190 PRO A O 1
ATOM 1522 N N . ASP A 1 191 ? 46.729 -15.962 -0.042 1.00 54.44 191 ASP A N 1
ATOM 1523 C CA . ASP A 1 191 ? 45.819 -17.016 0.433 1.00 54.44 191 ASP A CA 1
ATOM 1524 C C . ASP A 1 191 ? 44.490 -16.636 1.140 1.00 54.44 191 ASP A C 1
ATOM 1526 O O . ASP A 1 191 ? 44.480 -16.222 2.302 1.00 54.44 191 ASP A O 1
ATOM 1530 N N . PRO A 1 192 ? 43.323 -16.879 0.504 1.00 59.38 192 PRO A N 1
ATOM 1531 C CA . PRO A 1 192 ? 42.052 -16.941 1.207 1.00 59.38 192 PRO A CA 1
ATOM 1532 C C . PRO A 1 192 ? 41.895 -18.306 1.896 1.00 59.38 192 PRO A C 1
ATOM 1534 O O . PRO A 1 192 ? 41.645 -19.335 1.270 1.00 59.38 192 PRO A O 1
ATOM 1537 N N . ASN A 1 193 ? 41.996 -18.285 3.223 1.00 63.72 193 ASN A N 1
ATOM 1538 C CA . ASN A 1 193 ? 41.573 -19.356 4.122 1.00 63.72 193 ASN A CA 1
ATOM 1539 C C . ASN A 1 193 ? 40.109 -19.775 3.835 1.00 63.72 193 ASN A C 1
ATOM 1541 O O . ASN A 1 193 ? 39.221 -18.922 3.920 1.00 63.72 193 ASN A O 1
ATOM 1545 N N . PRO A 1 194 ? 39.805 -21.055 3.541 1.00 61.59 194 PRO A N 1
ATOM 1546 C CA . PRO A 1 194 ? 38.433 -21.527 3.454 1.00 61.59 194 PRO A CA 1
ATOM 1547 C C . PRO A 1 194 ? 37.944 -21.913 4.856 1.00 61.59 194 PRO A C 1
ATOM 1549 O O . PRO A 1 194 ? 38.070 -23.066 5.278 1.00 61.59 194 PRO A O 1
ATOM 1552 N N . GLU A 1 195 ? 37.358 -20.958 5.582 1.00 54.97 195 GLU A N 1
ATOM 1553 C CA . GLU A 1 195 ? 36.532 -21.308 6.739 1.00 54.97 195 GLU A CA 1
ATOM 1554 C C . GLU A 1 195 ? 35.266 -22.012 6.248 1.00 54.97 195 GLU A C 1
ATOM 1556 O O . GLU A 1 195 ? 34.357 -21.454 5.635 1.00 54.97 195 GLU A O 1
ATOM 1561 N N . THR A 1 196 ? 35.289 -23.312 6.483 1.00 54.88 196 THR A N 1
ATOM 1562 C CA . THR A 1 196 ? 34.244 -24.278 6.221 1.00 54.88 196 THR A CA 1
ATOM 1563 C C . THR A 1 196 ? 33.251 -24.250 7.378 1.00 54.88 196 THR A C 1
ATOM 1565 O O . THR A 1 196 ? 33.635 -24.398 8.532 1.00 54.88 196 THR A O 1
ATOM 1568 N N . GLY A 1 197 ? 31.968 -24.103 7.041 1.00 52.19 197 GLY A N 1
ATOM 1569 C CA . GLY A 1 197 ? 30.845 -24.692 7.774 1.00 52.19 197 GLY A CA 1
ATOM 1570 C C . GLY A 1 197 ? 30.628 -24.224 9.211 1.00 52.19 197 GLY A C 1
ATOM 1571 O O . GLY A 1 197 ? 30.922 -24.955 10.150 1.00 52.19 197 GLY A O 1
ATOM 1572 N N . SER A 1 198 ? 29.984 -23.067 9.381 1.00 52.59 198 SER A N 1
ATOM 1573 C CA . SER A 1 198 ? 29.146 -22.851 10.563 1.00 52.59 198 SER A CA 1
ATOM 1574 C C . SER A 1 198 ? 27.835 -23.611 10.366 1.00 52.59 198 SER A C 1
ATOM 1576 O O . SER A 1 198 ? 26.972 -23.193 9.590 1.00 52.59 198 SER A O 1
ATOM 1578 N N . ASP A 1 199 ? 27.728 -24.744 11.058 1.00 56.22 199 ASP A N 1
ATOM 1579 C CA . ASP A 1 199 ? 26.482 -25.448 11.343 1.00 56.22 199 ASP A CA 1
ATOM 1580 C C . ASP A 1 199 ? 25.455 -24.457 11.908 1.00 56.22 199 ASP A C 1
ATOM 1582 O O . ASP A 1 199 ? 25.509 -24.057 13.071 1.00 56.22 199 ASP A O 1
ATOM 1586 N N . SER A 1 200 ? 24.520 -24.034 11.059 1.00 57.81 200 SER A N 1
ATOM 1587 C CA . SER A 1 200 ? 23.327 -23.324 11.504 1.00 57.81 200 SER A CA 1
ATOM 1588 C C . SER A 1 200 ? 22.310 -24.355 11.970 1.00 57.81 200 SER A C 1
ATOM 1590 O O . SER A 1 200 ? 21.625 -25.002 11.179 1.00 57.81 200 SER A O 1
ATOM 1592 N N . ASP A 1 201 ? 22.286 -24.500 13.287 1.00 59.25 201 ASP A N 1
ATOM 1593 C CA . ASP A 1 201 ? 21.239 -25.097 14.105 1.00 59.25 201 ASP A CA 1
ATOM 1594 C C . ASP A 1 201 ? 19.836 -24.720 13.566 1.00 59.25 201 ASP A C 1
ATOM 1596 O O . ASP A 1 201 ? 19.537 -23.527 13.416 1.00 59.25 201 ASP A O 1
ATOM 1600 N N . PRO A 1 202 ? 18.956 -25.685 13.230 1.00 62.47 202 PRO A N 1
ATOM 1601 C CA . PRO A 1 202 ? 17.593 -25.381 12.829 1.00 62.47 202 PRO A CA 1
ATOM 1602 C C . PRO A 1 202 ? 16.812 -24.934 14.063 1.00 62.47 202 PRO A C 1
ATOM 1604 O O . PRO A 1 202 ? 16.332 -25.740 14.858 1.00 62.47 202 PRO A O 1
ATOM 1607 N N . ASN A 1 203 ? 16.671 -23.621 14.202 1.00 62.28 203 ASN A N 1
ATOM 1608 C CA . ASN A 1 203 ? 15.778 -23.012 15.174 1.00 62.28 203 ASN A CA 1
ATOM 1609 C C . ASN A 1 203 ? 14.362 -23.611 14.982 1.00 62.28 203 ASN A C 1
ATOM 1611 O O . ASN A 1 203 ? 13.811 -23.504 13.880 1.00 62.28 203 ASN A O 1
ATOM 1615 N N . PRO A 1 204 ? 13.763 -24.280 15.985 1.00 62.66 204 PRO A N 1
ATOM 1616 C CA . PRO A 1 204 ? 12.436 -24.856 15.836 1.00 62.66 204 PRO A CA 1
ATOM 1617 C C . PRO A 1 204 ? 11.411 -23.730 15.697 1.00 62.66 204 PRO A C 1
ATOM 1619 O O . PRO A 1 204 ? 11.256 -22.892 16.586 1.00 62.66 204 PRO A O 1
ATOM 1622 N N . VAL A 1 205 ? 10.698 -23.724 14.570 1.00 68.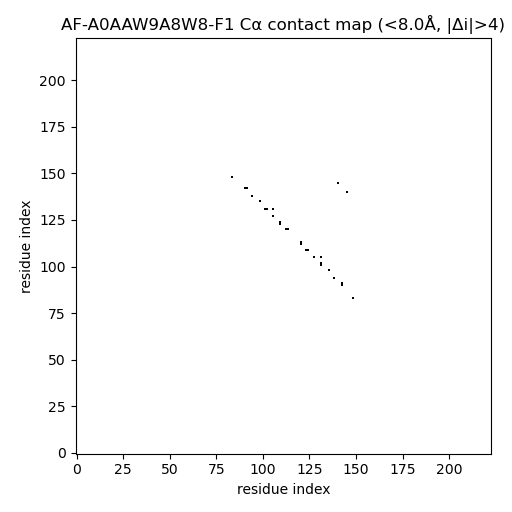6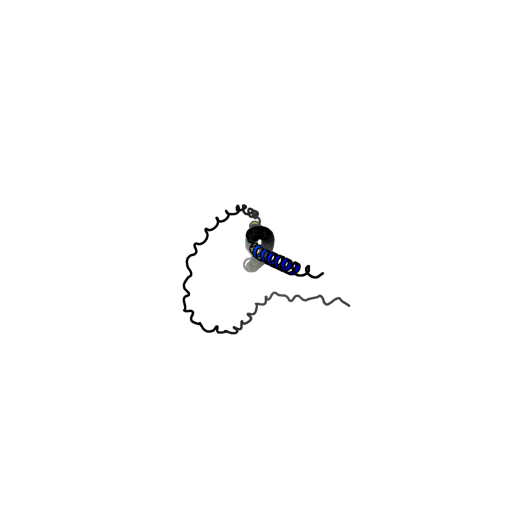2 205 VAL A N 1
ATOM 1623 C CA . VAL A 1 205 ? 9.519 -22.878 14.368 1.00 68.62 205 VAL A CA 1
ATOM 1624 C C . VAL A 1 205 ? 8.524 -23.188 15.497 1.00 68.62 205 VAL A C 1
ATOM 1626 O O . VAL A 1 205 ? 8.209 -24.365 15.704 1.00 68.62 205 VAL A O 1
ATOM 1629 N N . PRO A 1 206 ? 8.035 -22.187 16.250 1.00 63.69 206 PRO A N 1
ATOM 1630 C CA . PRO A 1 206 ? 6.994 -22.410 17.240 1.00 63.69 206 PRO A CA 1
ATOM 1631 C C . PRO A 1 206 ? 5.740 -22.915 16.523 1.00 63.69 206 PRO A C 1
ATOM 1633 O O . PRO A 1 206 ? 5.139 -22.216 15.712 1.00 63.69 206 PRO A O 1
ATOM 1636 N N . VAL A 1 207 ? 5.381 -24.166 16.801 1.00 67.69 207 VAL A N 1
ATOM 1637 C CA . VAL A 1 207 ? 4.137 -24.779 16.337 1.00 67.69 207 VAL A CA 1
ATOM 1638 C C . VAL A 1 207 ? 2.988 -24.050 17.024 1.00 67.69 207 VAL A C 1
ATOM 1640 O O . VAL A 1 207 ? 2.899 -24.057 18.252 1.00 67.69 207 VAL A O 1
ATOM 1643 N N . ASP A 1 208 ? 2.130 -23.409 16.235 1.00 68.56 208 ASP A N 1
ATOM 1644 C CA . ASP A 1 208 ? 0.897 -22.798 16.723 1.00 68.56 208 ASP A CA 1
ATOM 1645 C C . ASP A 1 208 ? -0.009 -23.894 17.328 1.00 68.56 208 ASP A C 1
ATOM 1647 O O . ASP A 1 208 ? -0.399 -24.824 16.607 1.00 68.56 208 ASP A O 1
ATOM 1651 N N . PRO A 1 209 ? -0.361 -23.825 18.628 1.00 70.06 209 PRO A N 1
ATOM 1652 C CA . PRO A 1 209 ? -1.234 -24.807 19.270 1.00 70.06 209 PRO A CA 1
ATOM 1653 C C . PRO A 1 209 ? -2.665 -24.842 18.702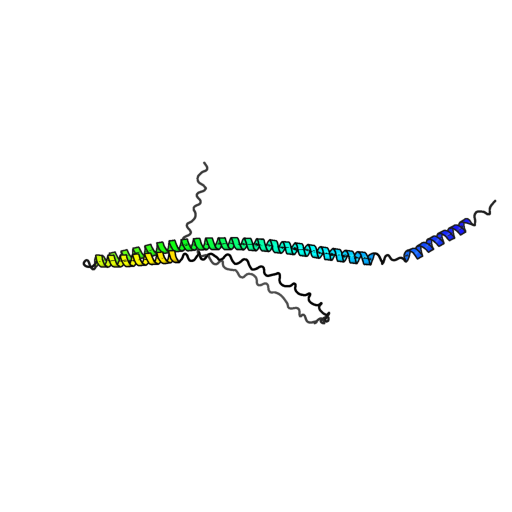 1.00 70.06 209 PRO A C 1
ATOM 1655 O O . PRO A 1 209 ? -3.417 -25.743 19.068 1.00 70.06 209 PRO A O 1
ATOM 1658 N N . ASN A 1 210 ? -3.042 -23.923 17.804 1.00 60.94 210 ASN A N 1
ATOM 1659 C CA . ASN A 1 210 ? -4.343 -23.910 17.131 1.00 60.94 210 ASN A CA 1
ATOM 1660 C C . ASN A 1 210 ? -4.357 -24.527 15.722 1.00 60.94 210 ASN A C 1
ATOM 1662 O O . ASN A 1 210 ? -5.414 -24.550 15.083 1.00 60.94 210 ASN A O 1
ATOM 1666 N N . THR A 1 211 ? -3.245 -25.090 15.233 1.00 57.59 211 THR A N 1
ATOM 1667 C CA . THR A 1 211 ? -3.266 -25.840 13.964 1.00 57.59 211 THR A CA 1
ATOM 1668 C C . THR A 1 211 ? -3.953 -27.191 14.173 1.00 57.59 211 THR A C 1
ATOM 1670 O O . THR A 1 211 ? -3.334 -28.197 14.522 1.00 57.59 211 THR A O 1
ATOM 1673 N N . THR A 1 212 ? -5.270 -27.208 13.975 1.00 71.19 212 THR A N 1
ATOM 1674 C CA . THR A 1 212 ? -6.062 -28.438 13.895 1.00 71.19 212 THR A CA 1
ATOM 1675 C C . THR A 1 212 ? -5.611 -29.212 12.651 1.00 71.19 212 THR A C 1
ATOM 1677 O O . THR A 1 212 ? -5.606 -28.630 11.567 1.00 71.19 212 THR A O 1
ATOM 1680 N N . PRO A 1 213 ? -5.218 -30.494 12.757 1.00 63.00 213 PRO A N 1
ATOM 1681 C CA . PRO A 1 213 ? -4.812 -31.269 11.592 1.00 63.00 213 PRO A CA 1
ATOM 1682 C C . PRO A 1 213 ? -5.995 -31.402 10.629 1.00 63.00 213 PRO A C 1
ATOM 1684 O O . PRO A 1 213 ? -7.025 -31.985 10.972 1.00 63.00 213 PRO A O 1
ATOM 1687 N N . GLU A 1 214 ? -5.839 -30.850 9.427 1.00 71.31 214 GLU A N 1
ATOM 1688 C CA . GLU A 1 214 ? -6.783 -31.005 8.326 1.00 71.31 214 GLU A CA 1
ATOM 1689 C C . GLU A 1 214 ? -6.847 -32.493 7.946 1.00 71.31 214 GLU A C 1
ATOM 1691 O O . GLU A 1 214 ? -5.914 -33.076 7.390 1.00 71.31 214 GLU A O 1
ATOM 1696 N N . PHE A 1 215 ? -7.933 -33.146 8.354 1.00 67.62 215 PHE A N 1
ATOM 1697 C CA . PHE A 1 215 ? -8.198 -34.552 8.091 1.00 67.62 215 PHE A CA 1
ATOM 1698 C C . PHE A 1 215 ? -8.684 -34.692 6.643 1.00 67.62 215 PHE A C 1
ATOM 1700 O O . PHE A 1 215 ? -9.833 -34.389 6.330 1.00 67.62 215 PHE A O 1
ATOM 1707 N N . ASP A 1 216 ? -7.789 -35.122 5.753 1.00 70.00 216 ASP A N 1
ATOM 1708 C CA . ASP A 1 216 ? -8.072 -35.355 4.333 1.00 70.00 216 ASP A CA 1
ATOM 1709 C C . ASP A 1 216 ? -9.106 -36.488 4.149 1.00 70.00 216 ASP A C 1
ATOM 1711 O O . ASP A 1 216 ? -8.789 -37.681 4.177 1.00 70.00 216 ASP A O 1
ATOM 1715 N N . GLU A 1 217 ? -10.378 -36.113 3.972 1.00 66.25 217 GLU A N 1
ATOM 1716 C CA . GLU A 1 217 ? -11.495 -37.042 3.757 1.00 66.25 217 GLU A CA 1
ATOM 1717 C C . GLU A 1 217 ? -11.609 -37.583 2.317 1.00 66.25 217 GLU A C 1
ATOM 1719 O O . GLU A 1 217 ? -12.518 -38.368 2.029 1.00 66.25 217 GLU A O 1
ATOM 1724 N N . ARG A 1 218 ? -10.687 -37.280 1.389 1.00 66.75 218 ARG A N 1
ATOM 1725 C CA . ARG A 1 218 ? -10.836 -37.670 -0.033 1.00 66.75 218 ARG A CA 1
ATOM 1726 C C . ARG A 1 218 ? -10.519 -39.133 -0.370 1.00 66.75 218 ARG A C 1
ATOM 1728 O O . ARG A 1 218 ? -10.181 -39.445 -1.511 1.00 66.75 218 ARG A O 1
ATOM 1735 N N . LYS A 1 219 ? -10.649 -40.068 0.576 1.00 62.53 219 LYS A N 1
ATOM 1736 C CA . LYS A 1 219 ? -10.413 -41.506 0.320 1.00 62.53 219 LYS A CA 1
ATOM 1737 C C . LYS A 1 219 ? -11.592 -42.444 0.568 1.00 62.53 219 LYS A C 1
ATOM 1739 O O . LYS A 1 219 ? -11.379 -43.655 0.529 1.00 62.53 219 LYS A O 1
ATOM 1744 N N . ARG A 1 220 ? -12.819 -41.955 0.796 1.00 62.19 220 ARG A N 1
ATOM 1745 C CA . ARG A 1 220 ? -13.931 -42.857 1.160 1.00 62.19 220 ARG A CA 1
ATOM 1746 C C . ARG A 1 220 ? -14.915 -43.297 0.083 1.00 62.19 220 ARG A C 1
ATOM 1748 O O . ARG A 1 220 ? -15.535 -44.325 0.320 1.00 62.19 220 ARG A O 1
ATOM 1755 N N . ASP A 1 221 ? -14.961 -42.700 -1.106 1.00 66.88 221 ASP A N 1
ATOM 1756 C CA . ASP A 1 221 ? -15.971 -43.105 -2.097 1.00 66.88 221 ASP A CA 1
ATOM 1757 C C . ASP A 1 221 ? -15.373 -43.437 -3.469 1.00 66.88 221 ASP A C 1
ATOM 1759 O O . ASP A 1 221 ? -15.397 -42.649 -4.410 1.00 66.88 221 ASP A O 1
ATOM 1763 N N . ALA A 1 222 ? -14.847 -44.657 -3.579 1.00 65.44 222 ALA A N 1
ATOM 1764 C CA . ALA A 1 222 ? -14.746 -45.374 -4.847 1.00 65.44 222 ALA A CA 1
ATOM 1765 C C . ALA A 1 222 ? -14.867 -46.883 -4.582 1.00 65.44 222 ALA A C 1
ATOM 1767 O O . ALA A 1 222 ? -13.868 -47.594 -4.445 1.00 65.44 222 ALA A O 1
ATOM 1768 N N . LYS A 1 223 ? -16.107 -47.366 -4.472 1.00 64.56 223 LYS A N 1
ATOM 1769 C CA . LYS A 1 223 ? -16.450 -48.782 -4.600 1.00 64.56 223 LYS A CA 1
ATOM 1770 C C . LYS A 1 223 ? -17.759 -48.937 -5.357 1.00 64.56 223 LYS A C 1
ATOM 1772 O O . LYS A 1 223 ? -18.677 -48.136 -5.083 1.00 64.56 223 LYS A O 1
#